Protein AF-A0A4R5A7E8-F1 (afdb_monomer)

Mean predicted aligned error: 19.59 Å

Solvent-accessible surface area (backbone atoms only — not comparable to full-atom values): 18987 Å² total; per-residue (Å²): 133,58,72,56,74,44,85,50,76,42,83,74,54,56,67,62,44,54,44,48,37,39,41,46,39,53,32,65,38,51,25,50,31,38,38,37,43,41,44,36,41,39,51,28,61,35,51,27,47,32,35,41,34,44,38,44,36,50,35,48,28,58,33,50,28,50,33,32,46,33,44,38,38,35,74,26,52,32,66,35,58,35,49,33,34,54,36,50,67,63,65,80,39,83,56,88,53,83,57,80,47,68,81,45,83,78,82,89,83,84,88,81,89,82,90,83,81,89,83,82,86,86,82,86,79,76,90,73,81,70,64,65,65,56,54,55,49,52,56,50,50,51,51,54,49,53,51,48,53,51,50,50,50,50,53,50,47,49,52,50,16,45,52,35,25,75,70,65,77,30,98,48,36,73,58,49,72,55,49,52,72,68,55,48,54,39,40,75,75,71,42,82,73,68,88,56,52,87,76,46,72,61,79,60,90,64,76,82,75,72,94,34,73,43,77,60,87,94,41,84,40,80,45,83,73,69,92,74,53,62,48,32,43,34,4,47,52,72,23,58,22,35,27,37,65,73,95,66,84,75,59,76,43,20,22,41,44,41,62,56,80,53,77,82,53,63,84,49,47,91,43,36,23,16,40,39,18,30,35,68,48,47,88,33,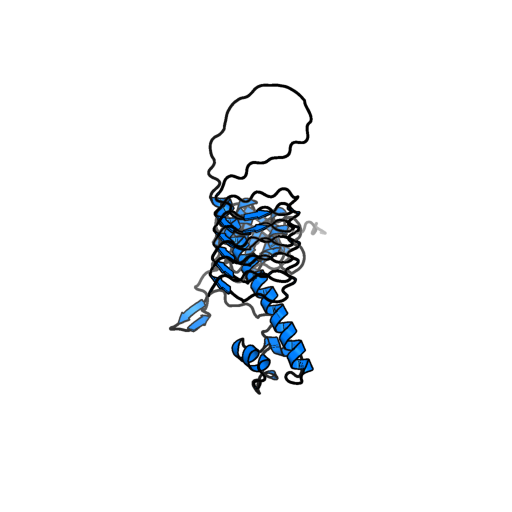70,64,30,46,52,28,33,76,70,62,23,9,17,29,24,20,27,56,58,41,72,78,74,50,51,70,65,43,42,31,38,29,33,5,67,80,23,47,75,45,77,50,80,78,74,78,73,90,78,78,78,82,81,128

Secondary structure (DSSP, 8-state):
-----EES--S---SEEES---EES--S---SEEES---EES-BS---SEEES---EES-BS---SEEES---BSS-BSS--SEEES---B-S--SS--S-B-S-------------------PPP----HHHHHHHHHHHHHHHHHHHHHHHHHHHHHHHHHHHHTTSSSSGGGGGGS-HHHHHHHHTTPPPPTTGGGSPPPPSPPPPPS-EEEETTEEEE-PPPSS---EEEE-SEEEEEEE-SSSPPPTT-EEEEEE--GGGGGGGGG-SEEEEEE--TTSHHHHHHHHTT--EEE--TTHHHHS-TT-EEEEETTTTEEEEPPPPP-TT-----

Foldseek 3Di:
DDEDEDEDEDADDELEEEEEYEYEEEYADDHLEYEYEYEYEEEYQDDHQYYEYEYEYEYEYAADHLYYEEEYEYAHAYAYDHQYYAYDYDYPHDYPDDHPDYPDDDDDDDDDDDDDDDDDDDDDDDDPPPPPVVVLVVVVVVVVVVVVVVVVVVVVLLVLLVVCCVVVLDVHSLLSQQDDPVQSVCVSVVHHHDPCSVVRDNQPVDDDDAQDWDDDDPDIDRDDDPPDQQKAQQAADKFKAFEDEDPDQDAFRHEYEEQDDDPVCLVNLLRYRAYEYLHDDSPDPSSVSSNVSRHQYMYNRHCSPVVRDGRFMWMRGNVVRDIGTDPDDPPPPPPDDD

Nearest PDB structures (foldseek):
  5fbt-assembly1_A  TM=7.565E-01  e=1.870E-06  Listeria monocytogenes serotype 4b str. F2365
  5fbu-assembly1_A  TM=7.579E-01  e=2.197E-06  Listeria monocytogenes serotype 4b str. F2365
  5hv2-assembly1_A  TM=5.503E-01  e=7.918E-07  Listeria monocytogenes
  5hv3-assembly1_A  TM=5.218E-01  e=6.096E-06  Listeria monocytogenes
  3t07-assembly1_C  TM=7.537E-01  e=2.351E-04  Staphylococcus aureus subsp. aureus MRSA252

Radius of gyration: 29.42 Å; Cα contacts (8 Å, |Δi|>4): 666; chains: 1; bounding box: 103×60×77 Å

Organism: NCBI:txid2530368

Structure (mmCIF, N/CA/C/O backbone):
data_AF-A0A4R5A7E8-F1
#
_entry.id   AF-A0A4R5A7E8-F1
#
loop_
_atom_site.group_PDB
_atom_site.id
_atom_site.type_symbol
_atom_site.label_atom_id
_atom_site.label_alt_id
_atom_site.label_comp_id
_atom_site.label_asym_id
_atom_site.label_entity_id
_atom_site.label_seq_id
_atom_site.pdbx_PDB_ins_code
_atom_site.Cartn_x
_atom_site.Cartn_y
_atom_site.Cartn_z
_atom_site.occupancy
_atom_site.B_iso_or_equiv
_atom_site.auth_seq_id
_atom_site.auth_comp_id
_atom_site.auth_asym_id
_atom_site.auth_atom_id
_atom_site.pdbx_PDB_model_num
ATOM 1 N N . THR A 1 1 ? 48.700 -0.135 -13.198 1.00 46.47 1 THR A N 1
ATOM 2 C CA . THR A 1 1 ? 49.233 -0.547 -11.884 1.00 46.47 1 THR A CA 1
ATOM 3 C C . THR A 1 1 ? 50.600 0.078 -11.720 1.00 46.47 1 THR A C 1
ATOM 5 O O . THR A 1 1 ? 51.548 -0.343 -12.364 1.00 46.47 1 THR A O 1
ATOM 8 N N . GLY A 1 2 ? 50.671 1.168 -10.963 1.00 47.16 2 GLY A N 1
ATOM 9 C CA . GLY A 1 2 ? 51.872 1.992 -10.807 1.00 47.16 2 GLY A CA 1
ATOM 10 C C . GLY A 1 2 ? 51.499 3.389 -10.294 1.00 47.16 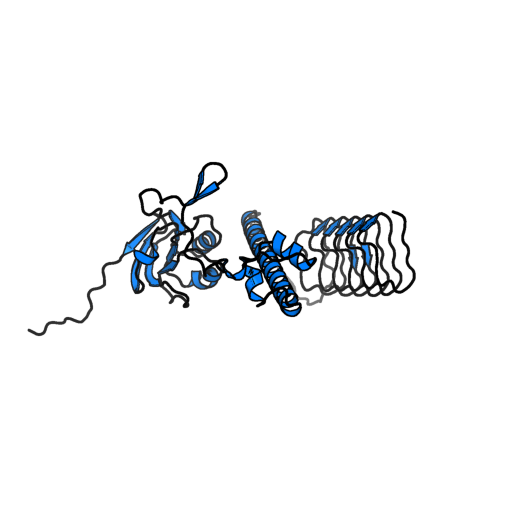2 GLY A C 1
ATOM 11 O O . GLY A 1 2 ? 50.351 3.794 -10.494 1.00 47.16 2 GLY A O 1
ATOM 12 N N . PRO A 1 3 ? 52.414 4.104 -9.613 1.00 47.62 3 PRO A N 1
ATOM 13 C CA . PRO A 1 3 ? 52.157 5.457 -9.125 1.00 47.62 3 PRO A CA 1
ATOM 14 C C . PRO A 1 3 ? 51.833 6.384 -10.303 1.00 47.62 3 PRO A C 1
ATOM 16 O O . PRO A 1 3 ? 52.566 6.409 -11.290 1.00 47.62 3 PRO A O 1
ATOM 19 N N . ALA A 1 4 ? 50.738 7.139 -10.200 1.00 56.25 4 ALA A N 1
ATOM 20 C CA . ALA A 1 4 ? 50.281 8.064 -11.238 1.00 56.25 4 ALA A CA 1
ATOM 21 C C . ALA A 1 4 ? 50.246 9.506 -10.697 1.00 56.25 4 ALA A C 1
ATOM 23 O O . ALA A 1 4 ? 49.163 10.034 -10.440 1.00 56.25 4 ALA A O 1
ATOM 24 N N . PRO A 1 5 ? 51.409 10.141 -10.454 1.00 56.16 5 PRO A N 1
ATOM 25 C CA . PRO A 1 5 ? 51.448 11.552 -10.097 1.00 56.16 5 PRO A CA 1
ATOM 26 C C . PRO A 1 5 ? 51.090 12.396 -11.325 1.00 56.16 5 PRO A C 1
ATOM 28 O O . PRO A 1 5 ? 51.690 12.233 -12.387 1.00 56.16 5 PRO A O 1
ATOM 31 N N . SER A 1 6 ? 50.134 13.314 -11.189 1.00 54.31 6 SER A N 1
ATOM 32 C CA . SER A 1 6 ? 49.820 14.282 -12.245 1.00 54.31 6 SER A CA 1
ATOM 33 C C . SER A 1 6 ? 50.006 15.711 -11.744 1.00 54.31 6 SER A C 1
ATOM 35 O O . SER A 1 6 ? 49.372 16.115 -10.767 1.00 54.31 6 SER A O 1
ATOM 37 N N . SER A 1 7 ? 50.834 16.485 -12.442 1.00 48.50 7 SER A N 1
ATOM 38 C CA . SER A 1 7 ? 50.973 17.929 -12.249 1.00 48.50 7 SER A CA 1
ATOM 39 C C . SER A 1 7 ? 50.259 18.666 -13.387 1.00 48.50 7 SER A C 1
ATOM 41 O O . SER A 1 7 ? 50.701 18.576 -14.532 1.00 48.50 7 SER A O 1
ATOM 43 N N . GLY A 1 8 ? 49.170 19.381 -13.087 1.00 52.12 8 GLY A N 1
ATOM 44 C CA . GLY A 1 8 ? 48.371 20.134 -14.069 1.00 52.12 8 GLY A CA 1
ATOM 45 C C . GLY A 1 8 ? 46.889 19.721 -14.125 1.00 52.12 8 GLY A C 1
ATOM 46 O O . GLY A 1 8 ? 46.494 18.770 -13.451 1.00 52.12 8 GLY A O 1
ATOM 47 N N . PRO A 1 9 ? 46.039 20.435 -14.892 1.00 52.81 9 PRO A N 1
ATOM 48 C CA . PRO A 1 9 ? 44.616 20.117 -15.006 1.00 52.81 9 PRO A CA 1
ATOM 49 C C . PRO A 1 9 ? 44.417 18.777 -15.729 1.00 52.81 9 PRO A C 1
ATOM 51 O O . PRO A 1 9 ? 44.747 18.640 -16.906 1.00 52.81 9 PRO A O 1
ATOM 54 N N . VAL A 1 10 ? 43.862 17.789 -15.023 1.00 53.06 10 VAL A N 1
ATOM 55 C CA . VAL A 1 10 ? 43.557 16.457 -15.568 1.00 53.06 10 VAL A CA 1
ATOM 56 C C . VAL A 1 10 ? 42.047 16.292 -15.690 1.00 53.06 10 VAL A C 1
ATOM 58 O O . VAL A 1 10 ? 41.313 16.401 -14.706 1.00 53.06 10 VAL A O 1
ATOM 61 N N . SER A 1 11 ? 41.578 16.026 -16.912 1.00 47.75 11 SER A N 1
ATOM 62 C CA . SER A 1 11 ? 40.149 15.864 -17.213 1.00 47.75 11 SER A CA 1
ATOM 63 C C . SER A 1 11 ? 39.640 14.429 -17.039 1.00 47.75 11 SER A C 1
ATOM 65 O O . SER A 1 11 ? 38.431 14.230 -16.984 1.00 47.75 11 SER A O 1
ATOM 67 N N . HIS A 1 12 ? 40.525 13.429 -16.970 1.00 49.81 12 HIS A N 1
ATOM 68 C CA . HIS A 1 12 ? 40.147 12.024 -16.802 1.00 49.81 12 HIS A CA 1
ATOM 69 C C . HIS A 1 12 ? 41.246 11.225 -16.085 1.00 49.81 12 HIS A C 1
ATOM 71 O O . HIS A 1 12 ? 42.376 11.133 -16.560 1.00 49.81 12 HIS A O 1
ATOM 77 N N . LEU A 1 13 ? 40.895 10.629 -14.945 1.00 52.62 13 LEU A N 1
ATOM 78 C CA . LEU A 1 13 ? 41.701 9.629 -14.240 1.00 52.62 13 LEU A CA 1
ATOM 79 C C . LEU A 1 13 ? 41.133 8.219 -14.503 1.00 52.62 13 LEU A C 1
ATOM 81 O O . LEU A 1 13 ? 39.971 8.090 -14.897 1.00 52.62 13 LEU A O 1
ATOM 85 N N . PRO A 1 14 ? 41.930 7.146 -14.333 1.00 55.72 14 PRO A N 1
ATOM 86 C CA . PRO A 1 14 ? 41.459 5.776 -14.541 1.00 55.72 14 PRO A CA 1
ATOM 87 C C . PRO A 1 14 ? 40.275 5.432 -13.624 1.00 55.72 14 PRO A C 1
ATOM 89 O O . PRO A 1 14 ? 40.162 5.950 -12.519 1.00 55.72 14 PRO A O 1
ATOM 92 N N . VAL A 1 15 ? 39.409 4.506 -14.051 1.00 56.97 15 VAL A N 1
ATOM 93 C CA . VAL A 1 15 ? 38.226 4.072 -13.273 1.00 56.97 15 VAL A CA 1
ATOM 94 C C . VAL A 1 15 ? 38.613 3.501 -11.899 1.00 56.97 15 VAL A C 1
ATOM 96 O O . VAL A 1 15 ? 3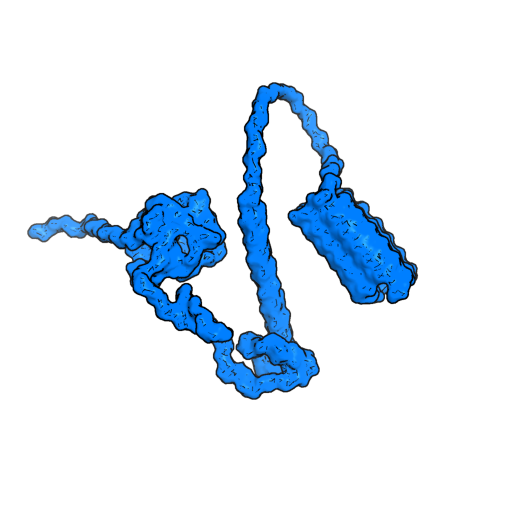7.884 3.690 -10.928 1.00 56.97 15 VAL A O 1
ATOM 99 N N . ALA A 1 16 ? 39.778 2.856 -11.798 1.00 58.03 16 ALA A N 1
ATOM 100 C CA . ALA A 1 16 ? 40.349 2.381 -10.543 1.00 58.03 16 ALA A CA 1
ATOM 101 C C . ALA A 1 16 ? 41.862 2.632 -10.503 1.00 58.03 16 ALA A C 1
ATOM 103 O O . ALA A 1 16 ? 42.556 2.430 -11.503 1.00 58.03 16 ALA A O 1
ATOM 104 N N . ALA A 1 17 ? 42.372 3.037 -9.339 1.00 62.84 17 ALA A N 1
ATOM 105 C CA . ALA A 1 17 ? 43.799 3.224 -9.096 1.00 62.84 17 ALA A CA 1
ATOM 106 C C . ALA A 1 17 ? 44.280 2.352 -7.926 1.00 62.84 17 ALA A C 1
ATOM 108 O O . ALA A 1 17 ? 43.663 2.318 -6.858 1.00 62.84 17 ALA A O 1
ATOM 109 N N . THR A 1 18 ? 45.398 1.657 -8.140 1.00 59.59 18 THR A N 1
ATOM 110 C CA . THR A 1 18 ? 46.101 0.844 -7.136 1.00 59.59 18 THR A CA 1
ATOM 111 C C . THR A 1 18 ? 47.504 1.426 -6.961 1.00 59.59 18 THR A C 1
ATOM 113 O O . THR A 1 18 ? 48.295 1.405 -7.910 1.00 59.59 18 THR A O 1
ATOM 116 N N . GLY A 1 19 ? 47.801 1.964 -5.776 1.00 58.44 19 GLY A N 1
ATOM 117 C CA . GLY A 1 19 ? 49.033 2.700 -5.464 1.00 58.44 19 GLY A CA 1
ATOM 118 C C . GLY A 1 19 ? 48.783 4.180 -5.120 1.00 58.44 19 GLY A C 1
ATOM 119 O O . GLY A 1 19 ? 47.650 4.650 -5.213 1.00 58.44 19 GLY A O 1
ATOM 120 N N . PRO A 1 20 ? 49.819 4.930 -4.695 1.00 56.34 20 PRO A N 1
ATOM 121 C CA . PRO A 1 20 ? 49.676 6.344 -4.357 1.00 56.34 20 PRO A CA 1
ATOM 122 C C . PRO A 1 20 ? 49.320 7.169 -5.601 1.00 56.34 20 PRO A C 1
ATOM 124 O O . PRO A 1 20 ? 49.979 7.060 -6.640 1.00 56.34 20 PRO A O 1
ATOM 127 N N . ALA A 1 21 ? 48.290 8.004 -5.483 1.00 61.12 21 ALA A N 1
ATOM 128 C CA . ALA A 1 21 ? 47.847 8.913 -6.536 1.00 61.12 21 ALA A CA 1
ATOM 129 C C . ALA A 1 21 ? 47.757 10.328 -5.963 1.00 61.12 21 ALA A C 1
ATOM 131 O O . ALA A 1 21 ? 46.995 10.571 -5.035 1.00 61.12 21 ALA A O 1
ATOM 132 N N . SER A 1 22 ? 48.545 11.261 -6.490 1.00 59.34 22 SER A N 1
ATOM 133 C CA . SER A 1 22 ? 48.540 12.656 -6.051 1.00 59.34 22 SER A CA 1
ATOM 134 C C . SER A 1 22 ? 48.215 13.579 -7.218 1.00 59.34 22 SER A C 1
ATOM 136 O O . SER A 1 22 ? 48.734 13.411 -8.324 1.00 59.34 22 SER A O 1
ATOM 138 N N . SER A 1 23 ? 47.359 14.566 -6.959 1.00 61.81 23 SER A N 1
ATOM 139 C CA . SER A 1 23 ? 47.040 15.628 -7.912 1.00 61.81 23 SER A CA 1
ATOM 140 C C . SER A 1 23 ? 47.379 16.989 -7.318 1.00 61.81 23 SER A C 1
ATOM 142 O O . SER A 1 23 ? 46.923 17.323 -6.221 1.00 61.81 23 SER A O 1
ATOM 144 N N . SER A 1 24 ? 48.156 17.779 -8.061 1.00 54.34 24 SER A N 1
ATOM 145 C CA . SER A 1 24 ? 48.382 19.198 -7.787 1.00 54.34 24 SER A CA 1
ATOM 146 C C . SER A 1 24 ? 47.705 20.047 -8.870 1.00 54.34 24 SER A C 1
ATOM 148 O O . SER A 1 24 ? 48.133 20.062 -10.026 1.00 54.34 24 SER A O 1
ATOM 150 N N . GLY A 1 25 ? 46.616 20.735 -8.504 1.00 55.34 25 GLY A N 1
ATOM 151 C CA . GLY A 1 25 ? 45.808 21.565 -9.410 1.00 55.34 25 GLY A CA 1
ATOM 152 C C . GLY A 1 25 ? 44.318 21.180 -9.459 1.00 55.34 25 GLY A C 1
ATOM 153 O O . GLY A 1 25 ? 43.909 20.217 -8.812 1.00 55.34 25 GLY A O 1
ATOM 154 N N . PRO A 1 26 ? 43.480 21.928 -10.206 1.00 55.44 26 PRO A N 1
ATOM 155 C CA . PRO A 1 26 ? 42.058 21.620 -10.354 1.00 55.44 26 PRO A CA 1
ATOM 156 C C . PRO A 1 26 ? 41.877 20.301 -11.119 1.00 55.44 26 PRO A C 1
ATOM 158 O O . PRO A 1 26 ? 42.071 20.240 -12.334 1.00 55.44 26 PRO A O 1
ATOM 161 N N . ALA A 1 27 ? 41.512 19.239 -10.404 1.00 57.12 27 ALA A N 1
ATOM 162 C CA . ALA A 1 27 ? 41.198 17.935 -10.980 1.00 57.12 27 ALA A CA 1
ATOM 163 C C . ALA A 1 27 ? 39.683 17.815 -11.138 1.00 57.12 27 ALA A C 1
ATOM 165 O O . ALA A 1 27 ? 38.960 17.938 -10.157 1.00 57.12 27 ALA A O 1
ATOM 166 N N . SER A 1 28 ? 39.181 17.584 -12.354 1.00 53.66 28 SER A N 1
ATOM 167 C CA . SER A 1 28 ? 37.731 17.529 -12.581 1.00 53.66 28 SER A CA 1
ATOM 168 C C . SER A 1 28 ? 37.101 16.242 -12.044 1.00 53.66 28 SER A C 1
ATOM 170 O O . SER A 1 28 ? 35.943 16.268 -11.639 1.00 53.66 28 SER A O 1
ATOM 172 N N . GLN A 1 29 ? 37.839 15.124 -12.037 1.00 56.25 29 GLN A N 1
ATOM 173 C CA . GLN A 1 29 ? 37.354 13.816 -11.582 1.00 56.25 29 GLN A CA 1
ATOM 174 C C . GLN A 1 29 ? 38.516 12.950 -11.070 1.00 56.25 29 GLN A C 1
ATOM 176 O O . GLN A 1 29 ? 39.428 12.639 -11.834 1.00 56.25 29 GLN A O 1
ATOM 181 N N . LEU A 1 30 ? 38.473 12.551 -9.792 1.00 60.81 30 LEU A N 1
ATOM 182 C CA . LEU A 1 30 ? 39.320 11.489 -9.230 1.00 60.81 30 LEU A CA 1
ATOM 183 C C . LEU A 1 30 ? 38.787 10.088 -9.620 1.00 60.81 30 LEU A C 1
ATOM 185 O O . LEU A 1 30 ? 37.623 9.976 -10.011 1.00 60.81 30 LEU A O 1
ATOM 189 N N . PRO A 1 31 ? 39.612 9.018 -9.556 1.00 60.06 31 PRO A N 1
ATOM 190 C CA . PRO A 1 31 ? 39.185 7.647 -9.862 1.00 60.06 31 PRO A CA 1
ATOM 191 C C . PRO A 1 31 ? 37.936 7.239 -9.071 1.00 60.06 31 PRO A C 1
ATOM 193 O O . PRO A 1 31 ? 37.748 7.667 -7.938 1.00 60.06 31 PRO A O 1
ATOM 196 N N . LEU A 1 32 ? 37.102 6.356 -9.628 1.00 60.25 32 LEU A N 1
ATOM 197 C CA . LEU A 1 32 ? 35.891 5.880 -8.945 1.00 60.25 32 LEU A CA 1
ATOM 198 C C . LEU A 1 32 ? 36.240 5.095 -7.664 1.00 60.25 32 LEU A C 1
ATOM 200 O O . LEU A 1 32 ? 35.537 5.199 -6.659 1.00 60.25 32 LEU A O 1
ATOM 204 N N . ALA A 1 33 ? 37.345 4.344 -7.697 1.00 60.38 33 ALA A N 1
ATOM 205 C CA . ALA A 1 33 ? 37.895 3.619 -6.556 1.00 60.38 33 ALA A CA 1
ATOM 206 C C . ALA A 1 33 ? 39.418 3.799 -6.456 1.00 60.38 33 ALA A C 1
ATOM 208 O O . ALA A 1 33 ? 40.136 3.652 -7.451 1.00 60.38 33 ALA A O 1
ATOM 209 N N . ALA A 1 34 ? 39.917 4.067 -5.250 1.00 64.81 34 ALA A N 1
ATOM 210 C CA . ALA A 1 34 ? 41.344 4.203 -4.978 1.00 64.81 34 ALA A CA 1
ATOM 211 C C . ALA A 1 34 ? 41.790 3.322 -3.805 1.00 64.81 34 ALA A C 1
ATOM 213 O O . ALA A 1 34 ? 41.157 3.284 -2.750 1.00 64.81 34 ALA A O 1
ATOM 214 N N . THR A 1 35 ? 42.916 2.634 -3.991 1.00 62.91 35 THR A N 1
ATOM 215 C CA . THR A 1 35 ? 43.599 1.840 -2.957 1.00 62.91 35 THR A CA 1
ATOM 216 C C . THR A 1 35 ? 45.020 2.375 -2.785 1.00 62.91 35 THR A C 1
ATOM 218 O O . THR A 1 35 ? 45.848 2.230 -3.685 1.00 62.91 35 THR A O 1
ATOM 221 N N . GLY A 1 36 ? 45.297 3.025 -1.650 1.00 61.59 36 GLY A N 1
ATOM 222 C CA . GLY A 1 36 ? 46.538 3.761 -1.376 1.00 61.59 36 GLY A CA 1
ATOM 223 C C . GLY A 1 36 ? 46.290 5.203 -0.910 1.00 61.59 36 GLY A C 1
ATOM 224 O O . GLY A 1 36 ? 45.150 5.629 -0.754 1.00 61.59 36 GLY A O 1
ATOM 225 N N . SER A 1 37 ? 47.362 5.962 -0.666 1.00 61.59 37 SER A N 1
ATOM 226 C CA . SER A 1 37 ? 47.266 7.371 -0.254 1.00 61.59 37 SER A CA 1
ATOM 227 C C . SER A 1 37 ? 46.870 8.267 -1.427 1.00 61.59 37 SER A C 1
ATOM 229 O O . SER A 1 37 ? 47.537 8.240 -2.466 1.00 61.59 37 SER A O 1
ATOM 231 N N . THR A 1 38 ? 45.841 9.099 -1.243 1.00 64.06 38 THR A N 1
ATOM 232 C CA . THR A 1 38 ? 45.348 10.012 -2.287 1.00 64.06 38 THR A CA 1
ATOM 233 C C . THR A 1 38 ? 45.287 11.477 -1.840 1.00 64.06 38 THR A C 1
ATOM 235 O O . THR A 1 38 ? 44.192 12.004 -1.627 1.00 64.06 38 THR A O 1
ATOM 238 N N . PRO A 1 39 ? 46.434 12.155 -1.639 1.00 63.47 39 PRO A N 1
ATOM 239 C CA . PRO A 1 39 ? 46.445 13.574 -1.300 1.00 63.47 39 PRO A CA 1
ATOM 240 C C . PRO A 1 39 ? 46.077 14.440 -2.514 1.00 63.47 39 PRO A C 1
ATOM 242 O O . PRO A 1 39 ? 46.614 14.253 -3.609 1.00 63.47 39 PRO A O 1
ATOM 245 N N . SER A 1 40 ? 45.205 15.426 -2.304 1.00 66.56 40 SER A N 1
ATOM 246 C CA . SER A 1 40 ? 44.836 16.417 -3.324 1.00 66.56 40 SER A CA 1
ATOM 247 C C . SER A 1 40 ? 45.074 17.837 -2.818 1.00 66.56 40 SER A C 1
ATOM 249 O O . SER A 1 40 ? 44.609 18.188 -1.731 1.00 66.56 40 SER A O 1
ATOM 251 N N . SER A 1 41 ? 45.746 18.662 -3.628 1.00 59.69 41 SER A N 1
ATOM 252 C CA . SER A 1 41 ? 45.912 20.099 -3.386 1.00 59.69 41 SER A CA 1
ATOM 253 C C . SER A 1 41 ? 45.216 20.927 -4.474 1.00 59.69 41 SER A C 1
ATOM 255 O O . SER A 1 41 ? 45.541 20.825 -5.659 1.00 59.69 41 SER A O 1
ATOM 257 N N . GLY A 1 42 ? 44.243 21.754 -4.071 1.00 58.59 42 GLY A N 1
ATOM 258 C CA . GLY A 1 42 ? 43.420 22.576 -4.969 1.00 58.59 42 GLY A CA 1
ATOM 259 C C . GLY A 1 42 ? 41.925 22.207 -4.967 1.00 58.59 42 GLY A C 1
ATOM 260 O O . GLY A 1 42 ? 41.526 21.245 -4.308 1.00 58.59 42 GLY A O 1
ATOM 261 N N . PRO A 1 43 ? 41.072 22.979 -5.671 1.00 57.81 43 PRO A N 1
ATOM 262 C CA . PRO A 1 43 ? 39.639 22.709 -5.755 1.00 57.81 43 PRO A CA 1
ATOM 263 C C . PRO A 1 43 ? 39.387 21.407 -6.523 1.00 57.81 43 PRO A C 1
ATOM 265 O O . PRO A 1 43 ? 39.661 21.314 -7.720 1.00 57.81 43 PRO A O 1
ATOM 268 N N . ALA A 1 44 ? 38.847 20.413 -5.821 1.00 61.78 44 ALA A N 1
ATOM 269 C CA . ALA A 1 44 ? 38.440 19.134 -6.384 1.00 61.78 44 ALA A CA 1
ATOM 270 C C . ALA A 1 44 ? 36.912 19.037 -6.269 1.00 61.78 44 ALA A C 1
ATOM 272 O O . ALA A 1 44 ? 36.392 18.941 -5.155 1.00 61.78 44 ALA A O 1
ATOM 273 N N . PRO A 1 45 ? 36.159 19.064 -7.383 1.00 57.62 45 PRO A N 1
ATOM 274 C CA . PRO A 1 45 ? 34.720 18.929 -7.317 1.00 57.62 45 PRO A CA 1
ATOM 275 C C . PRO A 1 45 ? 34.333 17.523 -6.853 1.00 57.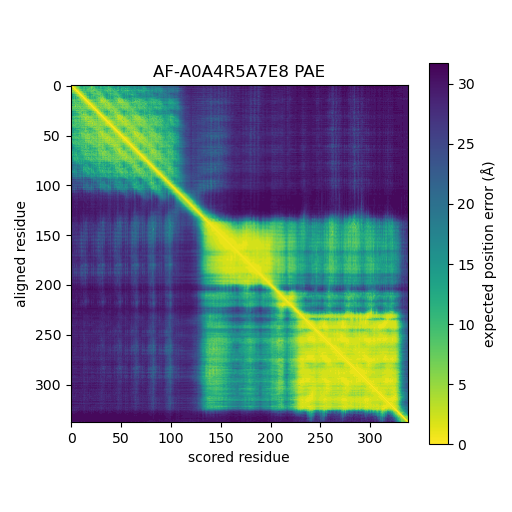62 45 PRO A C 1
ATOM 277 O O . PRO A 1 45 ? 33.322 17.414 -6.171 1.00 57.62 45 PRO A O 1
ATOM 280 N N . HIS A 1 46 ? 35.144 16.488 -7.143 1.00 60.19 46 HIS A N 1
ATOM 281 C CA . HIS A 1 46 ? 34.853 15.092 -6.806 1.00 60.19 46 HIS A CA 1
ATOM 282 C C . HIS A 1 46 ? 36.042 14.329 -6.187 1.00 60.19 46 HIS A C 1
ATOM 284 O O . HIS A 1 46 ? 37.094 14.217 -6.819 1.00 60.19 46 HIS A O 1
ATOM 290 N N . LEU A 1 47 ? 35.857 13.754 -4.987 1.00 63.81 47 LEU A N 1
ATOM 291 C CA . LEU A 1 47 ? 36.734 12.715 -4.420 1.00 63.81 47 LEU A CA 1
ATOM 292 C C . LEU A 1 47 ? 36.310 11.304 -4.890 1.00 63.81 47 LEU A C 1
ATOM 294 O O . LEU A 1 47 ? 35.176 11.144 -5.347 1.00 63.81 47 LEU A O 1
ATOM 298 N N . PRO A 1 48 ? 37.183 10.275 -4.808 1.00 62.53 48 PRO A N 1
ATOM 299 C CA . PRO A 1 48 ? 36.818 8.906 -5.174 1.00 62.53 48 PRO A CA 1
ATOM 300 C C . PRO A 1 48 ? 35.585 8.421 -4.407 1.00 62.53 48 PRO A C 1
ATOM 302 O O . PRO A 1 48 ? 35.432 8.704 -3.221 1.00 62.53 48 PRO A O 1
ATOM 305 N N . VAL A 1 49 ? 34.721 7.643 -5.065 1.00 64.06 49 VAL A N 1
ATOM 306 C CA . VAL A 1 49 ? 33.502 7.088 -4.447 1.00 64.06 49 VAL A CA 1
ATOM 307 C C . VAL A 1 49 ? 33.863 6.107 -3.326 1.00 64.06 49 VAL A C 1
ATOM 309 O O . VAL A 1 49 ? 33.200 6.091 -2.289 1.00 64.06 49 VAL A O 1
ATOM 312 N N . ALA A 1 50 ? 34.935 5.333 -3.510 1.00 61.31 50 ALA A N 1
ATOM 313 C CA . ALA A 1 50 ? 35.500 4.449 -2.497 1.00 61.31 50 ALA A CA 1
ATOM 314 C C . ALA A 1 50 ? 37.012 4.669 -2.355 1.00 61.31 50 ALA A C 1
ATOM 316 O O . ALA A 1 50 ? 37.748 4.610 -3.343 1.00 61.31 50 ALA A O 1
ATOM 317 N N . ALA A 1 51 ? 37.476 4.886 -1.125 1.00 65.94 51 ALA A N 1
ATOM 318 C CA . ALA A 1 51 ? 38.892 5.033 -0.807 1.00 65.94 51 ALA A CA 1
ATOM 319 C C . ALA A 1 51 ? 39.308 4.078 0.317 1.00 65.94 51 ALA A C 1
ATOM 321 O O . ALA A 1 51 ? 38.672 4.016 1.370 1.00 65.94 51 ALA A O 1
ATOM 322 N N . THR A 1 52 ? 40.415 3.372 0.111 1.00 64.75 52 THR A N 1
ATOM 323 C CA . THR A 1 52 ? 41.070 2.551 1.135 1.00 64.75 52 THR A CA 1
ATOM 324 C C . THR A 1 52 ? 42.492 3.080 1.322 1.00 64.75 52 THR A C 1
ATOM 326 O O . THR A 1 52 ? 43.360 2.838 0.482 1.00 64.75 52 THR A O 1
ATOM 329 N N . GLY A 1 53 ? 42.715 3.848 2.393 1.00 62.69 53 GLY A N 1
ATOM 330 C CA . GLY A 1 53 ? 43.940 4.613 2.659 1.00 62.69 53 GLY A CA 1
ATOM 331 C C . GLY A 1 53 ? 43.671 6.068 3.095 1.00 62.69 53 GLY A C 1
ATOM 332 O O . GLY A 1 53 ? 42.523 6.511 3.089 1.00 62.69 53 GLY A O 1
ATOM 333 N N . PRO A 1 54 ? 44.708 6.826 3.505 1.00 62.41 54 PRO A N 1
ATOM 334 C CA . PRO A 1 54 ? 44.565 8.229 3.890 1.00 62.41 54 PRO A CA 1
ATOM 335 C C . PRO A 1 54 ? 44.283 9.133 2.681 1.00 62.41 54 PRO A C 1
ATOM 337 O O . PRO A 1 54 ? 45.006 9.095 1.682 1.00 62.41 54 PRO A O 1
ATOM 340 N N . ALA A 1 55 ? 43.269 9.994 2.802 1.00 64.94 55 ALA A N 1
ATOM 341 C CA . ALA A 1 55 ? 42.820 10.893 1.733 1.00 64.94 55 ALA A CA 1
ATOM 342 C C . ALA A 1 55 ? 42.664 12.351 2.225 1.00 64.94 55 ALA A C 1
ATOM 344 O O . ALA A 1 55 ? 41.539 12.834 2.373 1.00 64.94 55 ALA A O 1
ATOM 345 N N . PRO A 1 56 ? 43.767 13.063 2.535 1.00 64.56 56 PRO A N 1
ATOM 346 C CA . PRO A 1 56 ? 43.707 14.465 2.938 1.00 64.56 56 PRO A CA 1
ATOM 347 C C . PRO A 1 56 ? 43.459 15.385 1.732 1.00 64.56 56 PRO A C 1
ATOM 349 O O . PRO A 1 56 ? 44.069 15.219 0.671 1.00 64.56 56 PRO A O 1
ATOM 352 N N . SER A 1 57 ? 42.604 16.393 1.909 1.00 64.19 57 SER A N 1
ATOM 353 C CA . SER A 1 57 ? 42.335 17.419 0.897 1.00 64.19 57 SER A CA 1
ATOM 354 C C . SER A 1 57 ? 42.544 18.831 1.448 1.00 64.19 57 SER A C 1
ATOM 356 O O . SER A 1 57 ? 42.011 19.185 2.503 1.00 64.19 57 SER A O 1
ATOM 358 N N . SER A 1 58 ? 43.306 19.648 0.711 1.00 58.66 58 SER A N 1
ATOM 359 C CA . SER A 1 58 ? 43.466 21.084 0.957 1.00 58.66 58 SER A CA 1
ATOM 360 C C . SER A 1 58 ? 42.749 21.900 -0.129 1.00 58.66 58 SER A C 1
ATOM 362 O O . SER A 1 58 ? 43.303 22.201 -1.187 1.00 58.66 58 SER A O 1
ATOM 364 N N . GLY A 1 59 ? 41.481 22.241 0.124 1.00 59.19 59 GLY A N 1
ATOM 365 C CA . GLY A 1 59 ? 40.631 23.020 -0.787 1.00 59.19 59 GLY A CA 1
ATOM 366 C C . GLY A 1 59 ? 39.128 22.798 -0.555 1.00 59.19 59 GLY A C 1
ATOM 367 O O . GLY A 1 59 ? 38.758 21.943 0.251 1.00 59.19 59 GLY A O 1
ATOM 368 N N . PRO A 1 60 ? 38.241 23.567 -1.218 1.00 58.19 60 PRO A N 1
ATOM 369 C CA . PRO A 1 60 ? 36.805 23.295 -1.211 1.00 58.19 60 PRO A CA 1
ATOM 370 C C . PRO A 1 60 ? 36.508 21.996 -1.976 1.00 58.19 60 PRO A C 1
ATOM 372 O O . PRO A 1 60 ? 37.012 21.802 -3.086 1.00 58.19 60 PRO A O 1
ATOM 375 N N . VAL A 1 61 ? 35.676 21.131 -1.389 1.00 59.22 61 VAL A N 1
ATOM 376 C CA . VAL A 1 61 ? 35.281 19.839 -1.974 1.00 59.22 61 VAL A CA 1
ATOM 377 C C . VAL A 1 61 ? 33.761 19.725 -1.948 1.00 59.22 61 VAL A C 1
ATOM 379 O O . VAL A 1 61 ? 33.139 19.892 -0.901 1.00 59.22 61 VAL A O 1
ATOM 382 N N . SER A 1 62 ? 33.132 19.421 -3.084 1.00 59.41 62 SER A N 1
ATOM 383 C CA . SER A 1 62 ? 31.667 19.312 -3.130 1.00 59.41 62 SER A CA 1
ATOM 384 C C . SER A 1 62 ? 31.142 18.023 -2.480 1.00 59.41 62 SER A C 1
ATOM 386 O O . SER A 1 62 ? 30.008 18.002 -2.014 1.00 59.41 62 SER A O 1
ATOM 388 N N . HIS A 1 63 ? 31.935 16.951 -2.421 1.00 58.62 63 HIS A N 1
ATOM 389 C CA . HIS A 1 63 ? 31.576 15.704 -1.729 1.00 58.62 63 HIS A CA 1
ATOM 390 C C . HIS A 1 63 ? 32.810 14.914 -1.294 1.00 58.62 63 HIS A C 1
ATOM 392 O O . HIS A 1 63 ? 33.768 14.748 -2.051 1.00 58.62 63 HIS A O 1
ATOM 398 N N . LEU A 1 64 ? 32.747 14.395 -0.068 1.00 60.53 64 LEU A N 1
ATOM 399 C CA . LEU A 1 64 ? 33.693 13.413 0.454 1.00 60.53 64 LEU A CA 1
ATOM 400 C C . LEU A 1 64 ? 33.376 11.997 -0.086 1.00 60.53 64 LEU A C 1
ATOM 402 O O . LEU A 1 64 ? 32.289 11.784 -0.631 1.00 60.53 64 LEU A O 1
ATOM 406 N N . PRO A 1 65 ? 34.305 11.024 0.032 1.00 59.66 65 PRO A N 1
ATOM 407 C CA . PRO A 1 65 ? 34.091 9.657 -0.439 1.00 59.66 65 PRO A CA 1
ATOM 408 C C . PRO A 1 65 ? 32.841 9.032 0.177 1.00 59.66 65 PRO A C 1
ATOM 410 O O . PRO A 1 65 ? 32.573 9.211 1.360 1.00 59.66 65 PRO A O 1
ATOM 413 N N . VAL A 1 66 ? 32.095 8.238 -0.588 1.00 60.06 66 VAL A N 1
ATOM 414 C CA . VAL A 1 66 ? 30.911 7.537 -0.059 1.00 60.06 66 VAL A CA 1
ATOM 415 C C . VAL A 1 66 ? 31.325 6.487 0.978 1.00 60.06 66 VAL A C 1
ATOM 417 O O . VAL A 1 66 ? 30.626 6.302 1.974 1.00 60.06 66 VAL A O 1
ATOM 420 N N . ALA A 1 67 ? 32.477 5.843 0.774 1.00 56.88 67 ALA A N 1
ATOM 421 C CA . ALA A 1 67 ? 33.083 4.916 1.721 1.00 56.88 67 ALA A CA 1
ATOM 422 C C . ALA A 1 67 ? 34.588 5.184 1.859 1.00 56.88 67 ALA A C 1
ATOM 424 O O . ALA A 1 67 ? 35.313 5.190 0.861 1.00 56.88 67 ALA A O 1
ATOM 425 N N . ALA A 1 68 ? 35.053 5.371 3.096 1.00 62.12 68 ALA A N 1
ATOM 426 C CA . ALA A 1 68 ? 36.465 5.562 3.409 1.00 62.12 68 ALA A CA 1
ATOM 427 C C . ALA A 1 68 ? 36.933 4.576 4.489 1.00 62.12 68 ALA A C 1
ATOM 429 O O . ALA A 1 68 ? 36.383 4.519 5.590 1.00 62.12 68 ALA A O 1
ATOM 430 N N . THR A 1 69 ? 37.982 3.81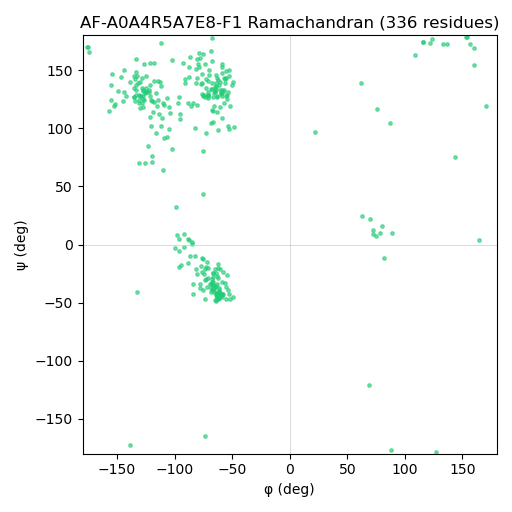6 4.181 1.00 58.78 69 THR A N 1
ATOM 431 C CA . THR A 1 69 ? 38.719 2.982 5.141 1.00 58.78 69 THR A CA 1
ATOM 432 C C . THR A 1 69 ? 40.068 3.654 5.423 1.00 58.78 69 THR A C 1
ATOM 434 O O . THR A 1 69 ? 41.016 3.472 4.661 1.00 58.78 69 THR A O 1
ATOM 437 N N . GLY A 1 70 ? 40.149 4.490 6.469 1.00 58.44 70 GLY A N 1
ATOM 438 C CA . GLY A 1 70 ? 41.328 5.311 6.805 1.00 58.44 70 GLY A CA 1
ATOM 439 C C . GLY A 1 70 ? 40.978 6.757 7.209 1.00 58.44 70 GLY A C 1
ATOM 440 O O . GLY A 1 70 ? 39.816 7.151 7.113 1.00 58.44 70 GLY A O 1
ATOM 441 N N . PRO A 1 71 ? 41.948 7.566 7.687 1.00 56.84 71 PRO A N 1
ATOM 442 C CA . PRO A 1 71 ? 41.699 8.958 8.059 1.00 56.84 71 PRO A CA 1
ATOM 443 C C . PRO A 1 71 ? 41.452 9.828 6.816 1.00 56.84 71 PRO A C 1
ATOM 445 O O . PRO A 1 71 ? 42.248 9.835 5.873 1.00 56.84 71 PRO A O 1
ATOM 448 N N . ALA A 1 72 ? 40.358 10.588 6.835 1.00 58.69 72 ALA A N 1
ATOM 449 C CA . ALA A 1 72 ? 39.989 11.537 5.787 1.00 58.69 72 ALA A CA 1
ATOM 450 C C . ALA A 1 72 ? 39.740 12.907 6.424 1.00 58.69 72 ALA A C 1
ATOM 452 O O . ALA A 1 72 ? 38.937 13.025 7.346 1.00 58.69 72 ALA A O 1
ATOM 453 N N . SER A 1 73 ? 40.437 13.939 5.955 1.00 59.59 73 SER A N 1
ATOM 454 C CA . SER A 1 73 ? 40.332 15.296 6.492 1.00 59.59 73 SER A CA 1
ATOM 455 C C . SER A 1 73 ? 40.212 16.318 5.368 1.00 59.59 73 SER A C 1
ATOM 457 O O . SER A 1 73 ? 40.843 16.189 4.315 1.00 59.59 73 SER A O 1
ATOM 459 N N . SER A 1 74 ? 39.396 17.343 5.601 1.00 59.28 74 SER A N 1
ATOM 460 C CA . SER A 1 74 ? 39.229 18.479 4.693 1.00 59.28 74 SER A CA 1
ATOM 461 C C . SER A 1 74 ? 39.353 19.787 5.465 1.00 59.28 74 SER A C 1
ATOM 463 O O . SER A 1 74 ? 38.664 19.978 6.467 1.00 59.28 74 SER A O 1
ATOM 465 N N . SER A 1 75 ? 40.202 20.699 4.987 1.00 55.06 75 SER A N 1
ATOM 466 C CA . SER A 1 75 ? 40.377 22.037 5.576 1.00 55.06 75 SER A CA 1
ATOM 467 C C . SER A 1 75 ? 39.478 23.124 4.959 1.00 55.06 75 SER A C 1
ATOM 469 O O . SER A 1 75 ? 39.506 24.266 5.412 1.00 55.06 75 SER A O 1
ATOM 471 N N . GLY A 1 76 ? 38.677 22.788 3.939 1.00 54.31 76 GLY A N 1
ATOM 472 C CA . GLY A 1 76 ? 37.707 23.678 3.281 1.00 54.31 76 GLY A CA 1
ATOM 473 C C . GLY A 1 76 ? 36.240 23.288 3.537 1.00 54.31 76 GLY A C 1
ATOM 474 O O . GLY A 1 76 ? 35.982 22.240 4.132 1.00 54.31 76 GLY A O 1
ATOM 475 N N . PRO A 1 77 ? 35.258 24.103 3.094 1.00 52.16 77 PRO A N 1
ATOM 476 C CA . PRO A 1 77 ? 33.840 23.763 3.210 1.00 52.16 77 PRO A CA 1
ATOM 477 C C . PRO A 1 77 ? 33.528 22.500 2.396 1.00 52.16 77 PRO A C 1
ATOM 479 O O . PRO A 1 77 ? 33.851 22.430 1.208 1.00 52.16 77 PRO A O 1
ATOM 482 N N . ALA A 1 78 ? 32.893 21.518 3.042 1.00 53.09 78 ALA A N 1
ATOM 483 C CA . ALA A 1 78 ? 32.441 20.277 2.423 1.00 53.09 78 ALA A CA 1
ATOM 484 C C . ALA A 1 78 ? 30.913 20.217 2.452 1.00 53.09 78 ALA A C 1
ATOM 486 O O . ALA A 1 78 ? 30.303 20.320 3.516 1.00 53.09 78 ALA A O 1
ATOM 487 N N . SER A 1 79 ? 30.277 20.042 1.291 1.00 51.00 79 SER A N 1
ATOM 488 C CA . SER A 1 79 ? 28.809 20.005 1.226 1.00 51.00 79 SER A CA 1
ATOM 489 C C . SER A 1 79 ? 28.222 18.700 1.778 1.00 51.00 79 SER A C 1
ATOM 491 O O . SER A 1 79 ? 27.050 18.684 2.148 1.00 51.00 79 SER A O 1
ATOM 493 N N . GLN A 1 80 ? 29.007 17.615 1.844 1.00 51.66 80 GLN A N 1
ATOM 494 C CA . GLN A 1 80 ? 28.570 16.295 2.321 1.00 51.66 80 GLN A CA 1
ATOM 495 C C . GLN A 1 80 ? 29.721 15.519 2.988 1.00 51.66 80 GLN A C 1
ATOM 497 O O . GLN A 1 80 ? 30.813 15.424 2.422 1.00 51.66 80 GLN A O 1
ATOM 502 N N . LEU A 1 81 ? 29.461 14.958 4.178 1.00 54.59 81 LEU A N 1
ATOM 503 C CA . LEU A 1 81 ? 30.356 14.044 4.905 1.00 54.59 81 LEU A CA 1
ATOM 504 C C . LEU A 1 81 ? 30.270 12.602 4.353 1.00 54.59 81 LEU A C 1
ATOM 506 O O . LEU A 1 81 ? 29.247 12.248 3.760 1.00 54.59 81 LEU A O 1
ATOM 510 N N . PRO A 1 82 ? 31.319 11.767 4.517 1.00 52.09 82 PRO A N 1
ATOM 511 C CA . PRO A 1 82 ? 31.329 10.389 4.027 1.00 52.09 82 PRO A CA 1
ATOM 512 C C . PRO A 1 82 ? 30.230 9.551 4.688 1.00 52.09 82 PRO A C 1
ATOM 514 O O . PRO A 1 82 ? 29.958 9.687 5.879 1.00 52.09 82 PRO A O 1
ATOM 517 N N . LEU A 1 83 ? 29.600 8.658 3.921 1.00 51.22 83 LEU A N 1
ATOM 518 C CA . LEU A 1 83 ? 28.447 7.882 4.391 1.00 51.22 83 LEU A CA 1
ATOM 519 C C . LEU A 1 83 ? 28.851 6.786 5.395 1.00 51.22 83 LEU A C 1
ATOM 521 O O . LEU A 1 83 ? 28.069 6.445 6.281 1.00 51.22 83 LEU A O 1
ATOM 525 N N . ALA A 1 84 ? 30.071 6.259 5.261 1.00 48.75 84 ALA A N 1
ATOM 526 C CA . ALA A 1 84 ? 30.695 5.321 6.187 1.00 48.75 84 ALA A CA 1
ATOM 527 C C . ALA A 1 84 ? 32.204 5.593 6.268 1.00 48.75 84 ALA A C 1
ATOM 529 O O . ALA A 1 84 ? 32.901 5.571 5.247 1.00 48.75 84 ALA A O 1
ATOM 530 N N . ALA A 1 85 ? 32.702 5.835 7.481 1.00 54.62 85 ALA A N 1
ATOM 531 C CA . ALA A 1 85 ? 34.120 6.050 7.742 1.00 54.62 85 ALA A CA 1
ATOM 532 C C . ALA A 1 85 ? 34.590 5.177 8.910 1.00 54.62 85 ALA A C 1
ATOM 534 O O . ALA A 1 85 ? 34.068 5.261 10.022 1.00 54.62 85 ALA A O 1
ATOM 535 N N . THR A 1 86 ? 35.621 4.371 8.671 1.00 48.09 86 THR A N 1
ATOM 536 C CA . THR A 1 86 ? 36.380 3.699 9.733 1.00 48.09 86 THR A CA 1
ATOM 537 C C . THR A 1 86 ? 37.692 4.466 9.929 1.00 48.09 86 THR A C 1
ATOM 539 O O . THR A 1 86 ? 38.708 4.139 9.312 1.00 48.09 86 THR A O 1
ATOM 542 N N . GLY A 1 87 ? 37.653 5.556 10.704 1.00 50.34 87 GLY A N 1
ATOM 543 C CA . GLY A 1 87 ? 38.794 6.451 10.953 1.00 50.34 87 GLY A CA 1
ATOM 544 C C . GLY A 1 87 ? 38.370 7.837 11.459 1.00 50.34 87 GLY A C 1
ATOM 545 O O . GLY A 1 87 ? 37.188 8.168 11.447 1.00 50.34 87 GLY A O 1
ATOM 546 N N . SER A 1 88 ? 39.320 8.656 11.920 1.00 53.28 88 SER A N 1
ATOM 547 C CA . SER A 1 88 ? 39.049 10.037 12.350 1.00 53.28 88 SER A CA 1
ATOM 548 C C . SER A 1 88 ? 38.736 10.937 11.150 1.00 53.28 88 SER A C 1
ATOM 550 O O . SER A 1 88 ? 39.532 11.004 10.211 1.00 53.28 88 SER A O 1
ATOM 552 N N . THR A 1 89 ? 37.614 11.663 11.205 1.00 53.34 89 THR A N 1
ATOM 553 C CA . THR A 1 89 ? 37.192 12.613 10.160 1.00 53.34 89 THR A CA 1
ATOM 554 C C . THR A 1 89 ? 37.055 14.044 10.699 1.00 53.34 89 THR A C 1
ATOM 556 O O . THR A 1 89 ? 35.938 14.502 10.948 1.00 53.34 89 THR A O 1
ATOM 559 N N . PRO A 1 90 ? 38.162 14.771 10.936 1.00 53.81 90 PRO A N 1
ATOM 560 C CA . PRO A 1 90 ? 38.089 16.178 11.309 1.00 53.81 90 PRO A CA 1
ATOM 561 C C . PRO A 1 90 ? 37.709 17.038 10.089 1.00 53.81 90 PRO A C 1
ATOM 563 O O . PRO A 1 90 ? 38.356 16.967 9.042 1.00 53.81 90 PRO A O 1
ATOM 566 N N . SER A 1 91 ? 36.670 17.864 10.237 1.00 51.62 91 SER A N 1
ATOM 567 C CA . SER A 1 91 ? 36.268 18.896 9.271 1.00 51.62 91 SER A CA 1
ATOM 568 C C . SER A 1 91 ? 36.145 20.238 9.992 1.00 51.62 91 SER A C 1
ATOM 570 O O . SER A 1 91 ? 35.548 20.305 11.064 1.00 51.62 91 SER A O 1
ATOM 572 N N . SER A 1 92 ? 36.720 21.299 9.420 1.00 47.81 92 SER A N 1
ATOM 573 C CA . SER A 1 92 ? 36.695 22.663 9.973 1.00 47.81 92 SER A CA 1
ATOM 574 C C . SER A 1 92 ? 35.606 23.561 9.361 1.00 47.81 92 SER A C 1
ATOM 576 O O . SER A 1 92 ? 35.599 24.763 9.615 1.00 47.81 92 SER A O 1
ATOM 578 N N . GLY A 1 93 ? 34.704 23.009 8.535 1.00 44.53 93 GLY A N 1
ATOM 579 C CA . GLY A 1 93 ? 33.639 23.749 7.842 1.00 44.53 93 GLY A CA 1
ATOM 580 C C . GLY A 1 93 ? 32.222 23.305 8.231 1.00 44.53 93 GLY A C 1
ATOM 581 O O . GLY A 1 93 ? 32.014 22.174 8.663 1.00 44.53 93 GLY A O 1
ATOM 582 N N . ALA A 1 94 ? 31.233 24.189 8.051 1.00 41.72 94 ALA A N 1
ATOM 583 C CA . ALA A 1 94 ? 29.818 23.891 8.293 1.00 41.72 94 ALA A CA 1
ATOM 584 C C . ALA A 1 94 ? 29.316 22.777 7.350 1.00 41.72 94 ALA A C 1
ATOM 586 O O . ALA A 1 94 ? 29.251 22.976 6.137 1.00 41.72 94 ALA A O 1
ATOM 587 N N . ALA A 1 95 ? 28.961 21.616 7.907 1.00 43.31 95 ALA A N 1
ATOM 588 C CA . ALA A 1 95 ? 28.404 20.481 7.171 1.00 43.31 95 ALA A CA 1
ATOM 589 C C . ALA A 1 95 ? 26.894 20.346 7.468 1.00 43.31 95 ALA A C 1
ATOM 591 O O . ALA A 1 95 ? 26.523 20.259 8.638 1.00 43.31 95 ALA A O 1
ATOM 592 N N . PRO A 1 96 ? 26.007 20.302 6.454 1.00 39.97 96 PRO A N 1
ATOM 593 C CA . PRO A 1 96 ? 24.557 20.234 6.672 1.00 39.97 96 PRO A CA 1
ATOM 594 C C . PRO A 1 96 ? 24.043 18.847 7.107 1.00 39.97 96 PRO A C 1
ATOM 596 O O . PRO A 1 96 ? 22.895 18.740 7.532 1.00 39.97 96 PRO A O 1
ATOM 599 N N . HIS A 1 97 ? 24.863 17.788 7.029 1.00 42.09 97 HIS A N 1
ATOM 600 C CA . HIS A 1 97 ? 24.475 16.419 7.396 1.00 42.09 97 HIS A CA 1
ATOM 601 C C . HIS A 1 97 ? 25.636 15.652 8.054 1.00 42.09 97 HIS A C 1
ATOM 603 O O . HIS A 1 97 ? 26.749 15.644 7.527 1.00 42.09 97 HIS A O 1
ATOM 609 N N . LEU A 1 98 ? 25.366 15.002 9.194 1.00 43.19 98 LEU A N 1
ATOM 610 C CA . LEU A 1 98 ? 26.306 14.135 9.922 1.00 43.19 98 LEU A CA 1
ATOM 611 C C . LEU A 1 98 ? 26.370 12.719 9.301 1.00 43.19 98 LEU A C 1
ATOM 613 O O . LEU A 1 98 ? 25.379 12.273 8.717 1.00 43.19 98 LEU A O 1
ATOM 617 N N . PRO A 1 99 ? 27.509 12.005 9.408 1.00 42.06 99 PRO A N 1
ATOM 618 C CA . PRO A 1 99 ? 27.698 10.678 8.818 1.00 42.06 99 PRO A CA 1
ATOM 619 C C . PRO A 1 99 ? 26.866 9.593 9.526 1.00 42.06 99 PRO A C 1
ATOM 621 O O . PRO A 1 99 ? 26.610 9.671 10.725 1.00 42.06 99 PRO A O 1
ATOM 624 N N . LEU A 1 100 ? 26.470 8.560 8.771 1.00 44.03 100 LEU A N 1
ATOM 625 C CA . LEU A 1 100 ? 25.524 7.512 9.190 1.00 44.03 100 LEU A CA 1
ATOM 626 C C . LEU A 1 100 ? 26.138 6.463 10.142 1.00 44.03 100 LEU A C 1
ATOM 628 O O . LEU A 1 100 ? 25.411 5.819 10.891 1.00 44.03 100 LEU A O 1
ATOM 632 N N . ALA A 1 101 ? 27.462 6.282 10.121 1.00 42.06 101 ALA A N 1
ATOM 633 C CA . ALA A 1 101 ? 28.199 5.441 11.064 1.00 42.06 101 ALA A CA 1
ATOM 634 C C . ALA A 1 101 ? 29.668 5.887 11.130 1.00 42.06 101 ALA A C 1
ATOM 636 O O . ALA A 1 101 ? 30.402 5.778 10.143 1.00 42.06 101 ALA A O 1
ATOM 637 N N . ALA A 1 102 ? 30.093 6.379 12.293 1.00 42.00 102 ALA A N 1
ATOM 638 C CA . ALA A 1 102 ? 31.488 6.666 12.606 1.00 42.00 102 ALA A CA 1
ATOM 639 C C . ALA A 1 102 ? 31.913 5.789 13.788 1.00 42.00 102 ALA A C 1
ATOM 641 O O . ALA A 1 102 ? 31.309 5.848 14.854 1.00 42.00 102 ALA A O 1
ATOM 642 N N . THR A 1 103 ? 32.957 4.978 13.619 1.00 41.88 103 THR A N 1
ATOM 643 C CA . THR A 1 103 ? 33.540 4.166 14.706 1.00 41.88 103 THR A CA 1
ATOM 644 C C . THR A 1 103 ? 34.785 4.827 15.308 1.00 41.88 103 THR A C 1
ATOM 646 O O . THR A 1 103 ? 35.721 4.145 15.715 1.00 41.88 103 THR A O 1
ATOM 649 N N . GLY A 1 104 ? 34.837 6.162 15.337 1.00 39.75 104 GLY A N 1
ATOM 650 C CA . GLY A 1 104 ? 35.981 6.931 15.826 1.00 39.75 104 GLY A CA 1
ATOM 651 C C . GLY A 1 104 ? 35.550 8.204 16.547 1.00 39.75 104 GLY A C 1
ATOM 652 O O . GLY A 1 104 ? 34.506 8.776 16.247 1.00 39.75 104 GLY A O 1
ATOM 653 N N . SER A 1 105 ? 36.355 8.640 17.514 1.00 36.47 105 SER A N 1
ATOM 654 C CA . SER A 1 105 ? 36.094 9.826 18.326 1.00 36.47 105 SER A CA 1
ATOM 655 C C . SER A 1 105 ? 36.136 11.109 17.487 1.00 36.47 105 SER A C 1
ATOM 657 O O . SER A 1 105 ? 37.159 11.472 16.907 1.00 36.47 105 SER A O 1
ATOM 659 N N . THR A 1 106 ? 35.014 11.825 17.447 1.00 34.25 106 THR A N 1
ATOM 660 C CA . THR A 1 106 ? 34.919 13.211 16.972 1.00 34.25 106 THR A CA 1
ATOM 661 C C . THR A 1 106 ? 35.001 14.156 18.173 1.00 34.25 106 THR A C 1
ATOM 663 O O . THR A 1 106 ? 34.039 14.211 18.941 1.00 34.25 106 THR A O 1
ATOM 666 N N . PRO A 1 107 ? 36.097 14.907 18.387 1.00 30.86 107 PRO A N 1
ATOM 667 C CA . PRO A 1 107 ? 36.078 15.986 19.365 1.00 30.86 107 PRO A CA 1
ATOM 668 C C . PRO A 1 107 ? 35.323 17.195 18.779 1.00 30.86 107 PRO A C 1
ATOM 670 O O . PRO A 1 107 ? 35.645 17.622 17.667 1.00 30.86 107 PRO A O 1
ATOM 673 N N . PRO A 1 108 ? 34.339 17.780 19.486 1.00 29.28 108 PRO A N 1
ATOM 674 C CA . PRO A 1 108 ? 33.772 19.063 19.095 1.00 29.28 108 PRO A CA 1
ATOM 675 C C . PRO A 1 108 ? 34.759 20.182 19.460 1.00 29.28 108 PRO A C 1
ATOM 677 O O . PRO A 1 108 ? 35.217 20.282 20.596 1.00 29.28 108 PRO A O 1
ATOM 680 N N . SER A 1 109 ? 35.090 21.040 18.498 1.00 30.14 109 SER A N 1
ATOM 681 C CA . SER A 1 109 ? 35.859 22.267 18.718 1.00 30.14 109 SER A CA 1
ATOM 682 C C . SER A 1 109 ? 35.102 23.433 18.089 1.00 30.14 109 SER A C 1
ATOM 684 O O . SER A 1 109 ? 34.815 23.398 16.895 1.00 30.14 109 SER A O 1
ATOM 686 N N . GLY A 1 110 ? 34.765 24.443 18.898 1.00 28.33 110 GLY A N 1
ATOM 687 C CA . GLY A 1 110 ? 34.188 25.706 18.428 1.00 28.33 110 GLY A CA 1
ATOM 688 C C . GLY A 1 110 ? 33.138 26.296 19.367 1.00 28.33 110 GLY A C 1
ATOM 689 O O . GLY A 1 110 ? 31.947 26.216 19.094 1.00 28.33 110 GLY A O 1
ATOM 690 N N . ALA A 1 111 ? 33.589 26.881 20.477 1.00 26.22 111 ALA A N 1
ATOM 691 C CA . ALA A 1 111 ? 32.770 27.629 21.424 1.00 26.22 111 ALA A CA 1
ATOM 692 C C . ALA A 1 111 ? 32.294 28.980 20.851 1.00 26.22 111 ALA A C 1
ATOM 694 O O . ALA A 1 111 ? 33.080 29.711 20.249 1.00 26.22 111 ALA A O 1
ATOM 695 N N . ALA A 1 112 ? 31.044 29.346 21.142 1.00 25.70 112 ALA A N 1
ATOM 696 C CA . ALA A 1 112 ? 30.611 30.734 21.275 1.00 25.70 112 ALA A CA 1
ATOM 697 C C . ALA A 1 112 ? 30.077 30.920 22.704 1.00 25.70 112 ALA A C 1
ATOM 699 O O . ALA A 1 112 ? 29.236 30.159 23.177 1.00 25.70 112 ALA A O 1
ATOM 700 N N . SER A 1 113 ? 30.661 31.886 23.402 1.00 26.50 113 SER A N 1
ATOM 701 C CA . SER A 1 113 ? 30.544 32.141 24.835 1.00 26.50 113 SER A CA 1
ATOM 702 C C . SER A 1 113 ? 29.224 32.813 25.227 1.00 26.50 113 SER A C 1
ATOM 704 O O . SER A 1 113 ? 28.855 33.821 24.633 1.00 26.50 113 SER A O 1
ATOM 706 N N . SER A 1 114 ? 28.609 32.371 26.327 1.00 26.52 114 SER A N 1
ATOM 707 C CA . SER A 1 114 ? 27.852 33.250 27.234 1.00 26.52 114 SER A CA 1
ATOM 708 C C . SER A 1 114 ? 27.800 32.643 28.637 1.00 26.52 114 SER A C 1
ATOM 710 O O . SER A 1 114 ? 27.392 31.496 28.809 1.00 26.52 114 SER A O 1
ATOM 712 N N . SER A 1 115 ? 28.261 33.412 29.622 1.00 25.39 115 SER A N 1
ATOM 713 C CA . SER A 1 115 ? 28.362 33.057 31.037 1.00 25.39 115 SER A CA 1
ATOM 714 C C . SER A 1 115 ? 27.020 33.151 31.776 1.00 25.39 115 SER A C 1
ATOM 716 O O . SER A 1 115 ? 26.165 33.966 31.441 1.00 25.39 115 SER A O 1
ATOM 718 N N . GLY A 1 116 ? 26.875 32.348 32.833 1.00 23.47 116 GLY A N 1
ATOM 719 C CA . GLY A 1 116 ? 25.783 32.409 33.811 1.00 23.47 116 GLY A CA 1
ATOM 720 C C . GLY A 1 116 ? 25.832 31.194 34.740 1.00 23.47 116 GLY A C 1
ATOM 721 O O . GLY A 1 116 ? 25.813 30.066 34.269 1.00 23.47 116 GLY A O 1
ATOM 722 N N . ALA A 1 117 ? 25.999 31.419 36.039 1.00 24.14 117 ALA A N 1
ATOM 723 C CA . ALA A 1 117 ? 26.518 30.467 37.020 1.00 24.14 117 ALA A CA 1
ATOM 724 C C . ALA A 1 117 ? 25.455 29.619 37.756 1.00 24.14 117 ALA A C 1
ATOM 726 O O . ALA A 1 117 ? 24.350 30.104 37.960 1.00 24.14 117 ALA A O 1
ATOM 727 N N . ALA A 1 118 ? 25.903 28.447 38.260 1.00 24.94 118 ALA A N 1
ATOM 728 C CA . ALA A 1 118 ? 25.483 27.714 39.482 1.00 24.94 118 ALA A CA 1
ATOM 729 C C . ALA A 1 118 ? 24.006 27.225 39.565 1.00 24.94 118 ALA A C 1
ATOM 731 O O . ALA A 1 118 ? 23.087 27.954 39.245 1.00 24.94 118 ALA A O 1
ATOM 732 N N . SER A 1 119 ? 23.622 26.033 40.043 1.00 24.41 119 SER A N 1
ATOM 733 C CA . SER A 1 119 ? 24.202 25.054 40.974 1.00 24.41 119 SER A CA 1
ATOM 734 C C . SER A 1 119 ? 23.314 23.786 41.035 1.00 24.41 119 SER A C 1
ATOM 736 O O . SER A 1 119 ? 22.166 23.813 40.601 1.00 24.41 119 SER A O 1
ATOM 738 N N . SER A 1 120 ? 23.846 22.735 41.679 1.00 24.12 120 SER A N 1
ATOM 739 C CA . SER A 1 120 ? 23.188 21.551 42.288 1.00 24.12 120 SER A CA 1
ATOM 740 C C . SER A 1 120 ? 22.654 20.415 41.389 1.00 24.12 120 SER A C 1
ATOM 742 O O . SER A 1 120 ? 21.717 20.591 40.624 1.00 24.12 120 SER A O 1
ATOM 744 N N . GLY A 1 121 ? 23.245 19.215 41.547 1.00 23.16 121 GLY A N 1
ATOM 745 C CA . GLY A 1 121 ? 22.692 17.921 41.092 1.00 23.16 121 GLY A CA 1
ATOM 746 C C . GLY A 1 121 ? 21.517 17.435 41.970 1.00 23.16 121 GLY A C 1
ATOM 747 O O . GLY A 1 121 ? 21.039 18.241 42.769 1.00 23.16 121 GLY A O 1
ATOM 748 N N . PRO A 1 122 ? 21.068 16.153 41.925 1.00 33.28 122 PRO A N 1
ATOM 749 C CA . PRO A 1 122 ? 21.808 14.950 41.511 1.00 33.28 122 PRO A CA 1
ATOM 750 C C . PRO A 1 122 ? 21.014 13.931 40.639 1.00 33.28 122 PRO A C 1
ATOM 752 O O . PRO A 1 122 ? 19.865 14.150 40.276 1.00 33.28 122 PRO A O 1
ATOM 755 N N . ALA A 1 123 ? 21.660 12.776 40.418 1.00 23.61 123 ALA A N 1
ATOM 756 C CA . ALA A 1 123 ? 21.123 11.447 40.082 1.00 23.61 123 ALA A CA 1
ATOM 757 C C . ALA A 1 123 ? 20.865 11.101 38.601 1.00 23.61 123 ALA A C 1
ATOM 759 O O . ALA A 1 123 ? 19.860 11.464 37.998 1.00 23.61 123 ALA A O 1
ATOM 760 N N . SER A 1 124 ? 21.769 10.276 38.065 1.00 31.36 124 SER A N 1
ATOM 761 C CA . SER A 1 124 ? 21.569 9.456 36.870 1.00 31.36 124 SER A CA 1
ATOM 762 C C . SER A 1 124 ? 20.369 8.508 37.030 1.00 31.36 124 SER A C 1
ATOM 764 O O . SER A 1 124 ? 20.339 7.749 38.003 1.00 31.36 124 SER A O 1
ATOM 766 N N . PRO A 1 125 ? 19.441 8.443 36.062 1.00 29.14 125 PRO A N 1
ATOM 767 C CA . PRO A 1 125 ? 18.708 7.230 35.749 1.00 29.14 125 PRO A CA 1
ATOM 768 C C . PRO A 1 125 ? 19.472 6.451 34.671 1.00 29.14 125 PRO A C 1
ATOM 770 O O . PRO A 1 125 ? 20.068 7.032 33.765 1.00 29.14 125 PRO A O 1
ATOM 773 N N . GLY A 1 126 ? 19.506 5.133 34.842 1.00 25.67 126 GLY A N 1
ATOM 774 C CA . GLY A 1 126 ? 20.390 4.232 34.123 1.00 25.67 126 GLY A CA 1
ATOM 775 C C . GLY A 1 126 ? 20.088 4.090 32.638 1.00 25.67 126 GLY A C 1
ATOM 776 O O . GLY A 1 126 ? 19.037 4.486 32.133 1.00 25.67 126 GLY A O 1
ATOM 777 N N . ASP A 1 127 ? 21.069 3.491 31.979 1.00 28.38 127 ASP A N 1
ATOM 778 C CA . ASP A 1 127 ? 21.082 3.105 30.581 1.00 28.38 127 ASP A CA 1
ATOM 779 C C . ASP A 1 127 ? 19.798 2.355 30.199 1.00 28.38 127 ASP A C 1
ATOM 781 O O . ASP A 1 127 ? 19.631 1.166 30.471 1.00 28.38 127 ASP A O 1
ATOM 785 N N . VAL A 1 128 ? 18.871 3.055 29.544 1.00 31.00 128 VAL A N 1
ATOM 786 C CA . VAL A 1 128 ? 17.868 2.400 28.708 1.00 31.00 128 VAL A CA 1
ATOM 787 C C . VAL A 1 128 ? 18.558 2.155 27.376 1.00 31.00 128 VAL A C 1
ATOM 789 O O . VAL A 1 128 ? 18.726 3.070 26.570 1.00 31.00 128 VAL A O 1
ATOM 792 N N . GLU A 1 129 ? 19.007 0.919 27.174 1.00 33.56 129 GLU A N 1
ATOM 793 C CA . GLU A 1 129 ? 19.531 0.424 25.905 1.00 33.56 129 GLU A CA 1
ATOM 794 C C . GLU A 1 129 ? 18.524 0.703 24.772 1.00 33.56 129 GLU A C 1
ATOM 796 O O . GLU A 1 129 ? 17.547 -0.015 24.561 1.00 33.56 129 GLU A O 1
ATOM 801 N N . GLY A 1 130 ? 18.766 1.777 24.016 1.00 32.47 130 GLY A N 1
ATOM 802 C CA . GLY A 1 130 ? 17.987 2.210 22.854 1.00 32.47 130 GLY A CA 1
ATOM 803 C C . GLY A 1 130 ? 18.227 1.366 21.597 1.00 32.47 130 GLY A C 1
ATOM 804 O O . GLY A 1 130 ? 18.390 1.917 20.510 1.00 32.47 130 GLY A O 1
ATOM 805 N N . GLY A 1 131 ? 18.272 0.037 21.725 1.00 33.03 131 GLY A N 1
ATOM 806 C CA . GLY A 1 131 ? 18.579 -0.882 20.619 1.00 33.03 131 GLY A CA 1
ATOM 807 C C . GLY A 1 131 ? 17.471 -1.009 19.562 1.00 33.03 131 GLY A C 1
ATOM 808 O O . GLY A 1 131 ? 17.760 -1.222 18.388 1.00 33.03 131 GLY A O 1
ATOM 809 N N . GLY A 1 132 ? 16.199 -0.826 19.938 1.00 33.09 132 GLY A N 1
ATOM 810 C CA . GLY A 1 132 ? 15.060 -1.086 19.042 1.00 33.09 132 GLY A CA 1
ATOM 811 C C . GLY A 1 132 ? 14.790 0.003 17.995 1.00 33.09 132 GLY A C 1
ATOM 812 O O . GLY A 1 132 ? 14.454 -0.299 16.849 1.00 33.09 132 GLY A O 1
ATOM 813 N N . ALA A 1 133 ? 14.970 1.278 18.353 1.00 38.97 133 ALA A N 1
ATOM 814 C CA . ALA A 1 133 ? 14.666 2.399 17.460 1.00 38.97 133 ALA A CA 1
ATOM 815 C C . ALA A 1 133 ? 15.645 2.487 16.273 1.00 38.97 133 ALA A C 1
ATOM 817 O O . ALA A 1 133 ? 15.245 2.827 15.159 1.00 38.97 133 ALA A O 1
ATOM 818 N N . GLY A 1 134 ? 16.916 2.126 16.491 1.00 45.38 134 GLY A N 1
ATOM 819 C CA . GLY A 1 134 ? 17.949 2.122 15.451 1.00 45.38 134 GLY A CA 1
ATOM 820 C C . GLY A 1 134 ? 17.726 1.055 14.374 1.00 45.38 134 GLY A C 1
ATOM 821 O O . GLY A 1 134 ? 17.932 1.322 13.191 1.00 45.38 134 GLY A O 1
ATOM 822 N N . GLU A 1 135 ? 17.248 -0.132 14.752 1.00 50.12 135 GLU A N 1
ATOM 823 C CA . GLU A 1 135 ? 17.008 -1.238 13.816 1.00 50.12 135 GLU A CA 1
ATOM 824 C C . GLU A 1 135 ? 15.744 -1.015 12.965 1.00 50.12 135 GLU A C 1
ATOM 826 O O . GLU A 1 135 ? 15.751 -1.238 11.748 1.00 50.12 135 GLU A O 1
ATOM 831 N N . LEU A 1 136 ? 14.681 -0.474 13.575 1.00 51.53 136 LEU A N 1
ATOM 832 C CA . LEU A 1 136 ? 13.483 -0.005 12.870 1.00 51.53 136 LEU A CA 1
ATOM 833 C C . LEU A 1 136 ? 13.823 1.128 11.887 1.00 51.53 136 LEU A C 1
ATOM 835 O O . LEU A 1 136 ? 13.405 1.076 10.727 1.00 51.53 136 LEU A O 1
ATOM 839 N N . ALA A 1 137 ? 14.651 2.095 12.298 1.00 60.41 137 ALA A N 1
ATOM 840 C CA . ALA A 1 137 ? 15.131 3.161 11.421 1.00 60.41 137 ALA A CA 1
ATOM 841 C C . ALA A 1 137 ? 15.992 2.624 10.264 1.00 60.41 137 ALA A C 1
ATOM 843 O O . ALA A 1 137 ? 15.787 3.012 9.115 1.00 60.41 137 ALA A O 1
ATOM 844 N N . ALA A 1 138 ? 16.908 1.684 10.521 1.00 63.91 138 ALA A N 1
ATOM 845 C CA . ALA A 1 138 ? 17.732 1.062 9.483 1.00 63.91 138 ALA A CA 1
ATOM 846 C C . ALA A 1 138 ? 16.885 0.308 8.443 1.00 63.91 138 ALA A C 1
ATOM 848 O O . ALA A 1 138 ? 17.119 0.421 7.235 1.00 63.91 138 ALA A O 1
ATOM 849 N N . ARG A 1 139 ? 15.856 -0.421 8.891 1.00 61.66 139 ARG A N 1
ATOM 850 C CA . ARG A 1 139 ? 14.919 -1.137 8.015 1.00 61.66 139 ARG A CA 1
ATOM 851 C C . ARG A 1 139 ? 14.126 -0.185 7.117 1.00 61.66 139 ARG A C 1
ATOM 853 O O . ARG A 1 139 ? 13.971 -0.461 5.924 1.00 61.66 139 ARG A O 1
ATOM 860 N N . GLU A 1 140 ? 13.651 0.932 7.658 1.00 67.31 140 GLU A N 1
ATOM 861 C CA . GLU A 1 140 ? 12.922 1.934 6.876 1.00 67.31 140 GLU A CA 1
ATOM 862 C C . GLU A 1 140 ? 13.836 2.720 5.930 1.00 67.31 140 GLU A C 1
ATOM 864 O O . GLU A 1 140 ? 13.477 2.953 4.773 1.00 67.31 140 GLU A O 1
ATOM 869 N N . LEU A 1 141 ? 15.068 3.020 6.339 1.00 72.69 141 LEU A N 1
ATOM 870 C CA . LEU A 1 141 ? 16.074 3.613 5.458 1.00 72.69 141 LEU A CA 1
ATOM 871 C C . LEU A 1 141 ? 16.402 2.702 4.268 1.00 72.69 141 LEU A C 1
ATOM 873 O O . LEU A 1 141 ? 16.492 3.179 3.135 1.00 72.69 141 LEU A O 1
ATOM 877 N N . LEU A 1 142 ? 16.521 1.387 4.481 1.00 71.06 142 LEU A N 1
ATOM 878 C CA . LEU A 1 142 ? 16.703 0.423 3.391 1.00 71.06 142 LEU A CA 1
ATOM 879 C C . LEU A 1 142 ? 15.511 0.420 2.426 1.00 71.06 142 LEU A C 1
ATOM 881 O O . LEU A 1 142 ? 15.711 0.393 1.210 1.00 71.06 142 LEU A O 1
ATOM 885 N N . ARG A 1 143 ? 14.275 0.504 2.934 1.00 71.25 143 ARG A N 1
ATOM 886 C CA . ARG A 1 143 ? 13.069 0.613 2.094 1.00 71.25 143 ARG A CA 1
ATOM 887 C C . ARG A 1 143 ? 13.070 1.888 1.259 1.00 71.25 143 ARG A C 1
ATOM 889 O O . ARG A 1 143 ? 12.834 1.818 0.051 1.00 71.25 143 ARG A O 1
ATOM 896 N N . LEU A 1 144 ? 13.384 3.031 1.868 1.00 71.31 144 LEU A N 1
ATOM 897 C CA . LEU A 1 144 ? 13.501 4.310 1.164 1.00 71.31 144 LEU A CA 1
ATOM 898 C C . LEU A 1 144 ? 14.609 4.270 0.110 1.00 71.31 144 LEU A C 1
ATOM 900 O O . LEU A 1 144 ? 14.413 4.752 -1.005 1.00 71.31 144 LEU A O 1
ATOM 904 N N . ARG A 1 145 ? 15.739 3.627 0.415 1.00 73.12 145 ARG A N 1
ATOM 905 C CA . ARG A 1 145 ? 16.840 3.431 -0.532 1.00 73.12 145 ARG A CA 1
ATOM 906 C C . ARG A 1 145 ? 16.422 2.577 -1.724 1.00 73.12 145 ARG A C 1
ATOM 908 O O . ARG A 1 145 ? 16.686 2.960 -2.860 1.00 73.12 145 ARG A O 1
ATOM 915 N N . ILE A 1 146 ? 15.749 1.450 -1.489 1.00 77.94 146 ILE A N 1
ATOM 916 C CA . ILE A 1 146 ? 15.207 0.608 -2.565 1.00 77.94 146 ILE A CA 1
ATOM 917 C C . ILE A 1 146 ? 14.239 1.427 -3.418 1.00 77.94 146 ILE A C 1
ATOM 919 O O . ILE A 1 146 ? 14.318 1.387 -4.647 1.00 77.94 146 ILE A O 1
ATOM 923 N N . ARG A 1 147 ? 13.370 2.225 -2.786 1.00 80.31 147 ARG A N 1
ATOM 924 C CA . ARG A 1 147 ? 12.439 3.095 -3.505 1.00 80.31 147 ARG A CA 1
ATOM 925 C C . ARG A 1 147 ? 13.165 4.130 -4.366 1.00 80.31 147 ARG A C 1
ATOM 927 O O . ARG A 1 147 ? 12.758 4.350 -5.502 1.00 80.31 147 ARG A O 1
ATOM 934 N N . TRP A 1 148 ? 14.247 4.718 -3.866 1.00 77.50 148 TRP A N 1
ATOM 935 C CA . TRP A 1 148 ? 15.096 5.646 -4.617 1.00 77.50 148 TRP A CA 1
ATOM 936 C C . TRP A 1 148 ? 15.771 4.989 -5.819 1.00 77.50 148 TRP A C 1
ATOM 938 O O . TRP A 1 148 ? 15.769 5.557 -6.907 1.00 77.50 148 TRP A O 1
ATOM 948 N N . VAL A 1 149 ? 16.310 3.780 -5.651 1.00 85.44 149 VAL A N 1
ATOM 949 C CA . VAL A 1 149 ? 16.905 3.018 -6.759 1.00 85.44 149 VAL A CA 1
ATOM 950 C C . VAL A 1 149 ? 15.850 2.703 -7.822 1.00 85.44 149 VAL A C 1
ATOM 952 O O . VAL A 1 149 ? 16.115 2.867 -9.011 1.00 85.44 149 VAL A O 1
ATOM 955 N N . GLN A 1 150 ? 14.640 2.318 -7.410 1.00 85.06 150 GLN A N 1
ATOM 956 C CA . GLN A 1 150 ? 13.518 2.093 -8.326 1.00 85.06 150 GLN A CA 1
ATOM 957 C C . GLN A 1 150 ? 13.102 3.375 -9.058 1.00 85.06 150 GLN A C 1
ATOM 959 O O . GLN A 1 150 ? 12.879 3.336 -10.265 1.00 85.06 150 GLN A O 1
ATOM 964 N N . GLU A 1 151 ? 13.026 4.509 -8.358 1.00 87.31 151 GLU A N 1
ATOM 965 C CA . GLU A 1 151 ? 12.697 5.813 -8.945 1.00 87.31 151 GLU A CA 1
ATOM 966 C C . GLU A 1 151 ? 13.758 6.254 -9.961 1.00 87.31 151 GLU A C 1
ATOM 968 O O . GLU A 1 151 ? 13.433 6.651 -11.081 1.00 87.31 151 GLU A O 1
ATOM 973 N N . LEU A 1 152 ? 15.039 6.127 -9.611 1.00 89.00 152 LEU A N 1
ATOM 974 C CA . LEU A 1 152 ? 16.142 6.421 -10.520 1.00 89.00 152 LEU A CA 1
ATOM 975 C C . LEU A 1 152 ? 16.103 5.500 -11.745 1.00 89.00 152 LEU A C 1
ATOM 977 O O . LEU A 1 152 ? 16.199 5.979 -12.874 1.00 89.00 152 LEU A O 1
ATOM 981 N N . GLY A 1 153 ? 15.901 4.196 -11.535 1.00 88.88 153 GLY A N 1
ATOM 982 C CA . GLY A 1 153 ? 15.748 3.214 -12.607 1.00 88.88 153 GLY A CA 1
ATOM 983 C C . GLY A 1 153 ? 14.583 3.549 -13.540 1.00 88.88 153 GLY A C 1
ATOM 984 O O . GLY A 1 153 ? 14.746 3.525 -14.759 1.00 88.88 153 GLY A O 1
ATOM 985 N N . ALA A 1 154 ? 13.439 3.960 -12.991 1.00 87.25 154 ALA A N 1
ATOM 986 C CA . ALA A 1 154 ? 12.279 4.385 -13.769 1.00 87.25 154 ALA A CA 1
ATOM 987 C C . ALA A 1 154 ? 12.568 5.646 -14.602 1.00 87.25 154 ALA A C 1
ATOM 989 O O . ALA A 1 154 ? 12.203 5.704 -15.777 1.00 87.25 154 ALA A O 1
ATOM 990 N N . ARG A 1 155 ? 13.272 6.639 -14.041 1.00 91.69 155 ARG A N 1
ATOM 991 C CA . ARG A 1 155 ? 13.680 7.857 -14.770 1.00 91.69 155 ARG A CA 1
ATOM 992 C C . ARG A 1 155 ? 14.685 7.567 -15.882 1.00 91.69 155 ARG A C 1
ATOM 994 O O . ARG A 1 155 ? 14.602 8.167 -16.960 1.00 91.69 155 ARG A O 1
ATOM 1001 N N . LEU A 1 156 ? 15.621 6.651 -15.638 1.00 93.19 156 LEU A N 1
ATOM 1002 C CA . LEU A 1 156 ? 16.585 6.194 -16.638 1.00 93.19 156 LEU A CA 1
ATOM 1003 C C . LEU A 1 156 ? 15.875 5.462 -17.778 1.00 93.19 156 LEU A C 1
ATOM 1005 O O . LEU A 1 156 ? 16.084 5.817 -18.937 1.00 93.19 156 LEU A O 1
ATOM 1009 N N . ALA A 1 157 ? 14.977 4.526 -17.458 1.00 92.81 157 ALA A N 1
ATOM 1010 C CA . ALA A 1 157 ? 14.156 3.833 -18.445 1.00 92.81 157 ALA A CA 1
ATOM 1011 C C . ALA A 1 157 ? 13.305 4.821 -19.258 1.00 92.81 157 ALA A C 1
ATOM 1013 O O . ALA A 1 157 ? 13.310 4.776 -20.483 1.00 92.81 157 ALA A O 1
ATOM 1014 N N . TRP A 1 158 ? 12.661 5.796 -18.614 1.00 95.12 158 TRP A N 1
ATOM 1015 C CA . TRP A 1 158 ? 11.907 6.840 -19.315 1.00 95.12 158 TRP A CA 1
ATOM 1016 C C . TRP A 1 158 ? 12.776 7.658 -20.279 1.00 95.12 158 TRP A C 1
ATOM 1018 O O . TRP A 1 158 ? 12.391 7.943 -21.414 1.00 95.12 158 TRP A O 1
ATOM 1028 N N . THR A 1 159 ? 13.985 8.020 -19.853 1.00 96.56 159 THR A N 1
ATOM 1029 C CA . THR A 1 159 ? 14.936 8.750 -20.701 1.00 96.56 159 THR A CA 1
ATOM 1030 C C . THR A 1 159 ? 15.419 7.898 -21.874 1.00 96.56 159 THR A C 1
ATOM 1032 O O . THR A 1 159 ? 15.539 8.412 -22.986 1.00 96.56 159 THR A O 1
ATOM 1035 N N . ALA A 1 160 ? 15.647 6.603 -21.656 1.00 94.81 160 ALA A N 1
ATOM 1036 C CA . ALA A 1 160 ? 15.956 5.646 -22.712 1.00 94.81 160 ALA A CA 1
ATOM 1037 C C . ALA A 1 160 ? 14.805 5.529 -23.724 1.00 94.81 160 ALA A C 1
ATOM 1039 O O . ALA A 1 160 ? 15.053 5.642 -24.921 1.00 94.81 160 ALA A O 1
ATOM 1040 N N . GLY A 1 161 ? 13.558 5.419 -23.256 1.00 95.38 161 GLY A N 1
ATOM 1041 C CA . GLY A 1 161 ? 12.362 5.406 -24.104 1.00 95.38 161 GLY A CA 1
ATOM 1042 C C . GLY A 1 161 ? 12.270 6.635 -25.009 1.00 95.38 161 GLY A C 1
ATOM 1043 O O . GLY A 1 161 ? 12.109 6.496 -26.218 1.00 95.38 161 GLY A O 1
ATOM 1044 N N . LYS A 1 162 ? 12.494 7.839 -24.460 1.00 96.69 162 LYS A N 1
ATOM 1045 C CA . LYS A 1 162 ? 12.560 9.084 -25.252 1.00 96.69 162 LYS A CA 1
ATOM 1046 C C . LYS A 1 162 ? 13.646 9.051 -26.328 1.00 96.69 162 LYS A C 1
ATOM 1048 O O . LYS A 1 162 ? 13.407 9.489 -27.447 1.00 96.69 162 LYS A O 1
ATOM 1053 N N . ARG A 1 163 ? 14.837 8.531 -26.011 1.00 94.69 163 ARG A N 1
ATOM 1054 C CA . ARG A 1 163 ? 15.951 8.429 -26.972 1.00 94.69 163 ARG A CA 1
ATOM 1055 C C . ARG A 1 163 ? 15.675 7.413 -28.076 1.00 94.69 163 ARG A C 1
ATOM 1057 O O . ARG A 1 163 ? 16.007 7.677 -29.226 1.00 94.69 163 ARG A O 1
ATOM 1064 N N . LEU A 1 164 ? 15.085 6.272 -27.730 1.00 94.62 164 LEU A N 1
ATOM 1065 C CA . LEU A 1 164 ? 14.694 5.245 -28.693 1.00 94.62 164 LEU A CA 1
ATOM 1066 C C . LEU A 1 164 ? 13.589 5.758 -29.621 1.00 94.62 164 LEU A C 1
ATOM 1068 O O . LEU A 1 164 ? 13.686 5.560 -30.828 1.00 94.62 164 LEU A O 1
ATOM 1072 N N . ALA A 1 165 ? 12.610 6.491 -29.085 1.00 94.06 165 ALA A 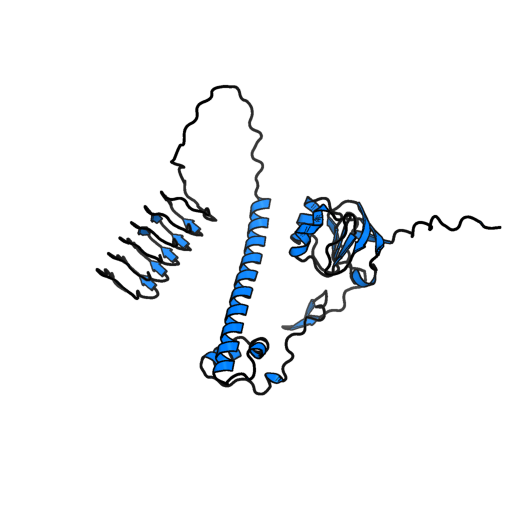N 1
ATOM 1073 C CA . ALA A 1 165 ? 11.569 7.120 -29.892 1.00 94.06 165 ALA A CA 1
ATOM 1074 C C . ALA A 1 165 ? 12.129 8.189 -30.838 1.00 94.06 165 ALA A C 1
ATOM 1076 O O . ALA A 1 165 ? 11.821 8.204 -32.024 1.00 94.06 165 ALA A O 1
ATOM 1077 N N . TRP A 1 166 ? 13.043 9.029 -30.348 1.00 93.38 166 TRP A N 1
ATOM 1078 C CA . TRP A 1 166 ? 13.699 10.043 -31.177 1.00 93.38 166 TRP A CA 1
ATOM 1079 C C . TRP A 1 166 ? 14.523 9.446 -32.332 1.00 93.38 166 TRP A C 1
ATOM 1081 O O . TRP A 1 166 ? 14.650 10.063 -33.383 1.00 93.38 166 TRP A O 1
ATOM 1091 N N . ARG A 1 167 ? 15.056 8.230 -32.161 1.00 91.38 167 ARG A N 1
ATOM 1092 C CA . ARG A 1 167 ? 15.768 7.476 -33.208 1.00 91.38 167 ARG A CA 1
ATOM 1093 C C . ARG A 1 167 ? 14.841 6.673 -34.131 1.00 91.38 167 ARG A C 1
ATOM 1095 O O . ARG A 1 167 ? 15.343 5.973 -35.002 1.00 91.38 167 ARG A O 1
ATOM 1102 N N . GLY A 1 168 ? 13.527 6.725 -33.916 1.00 89.56 168 GLY A N 1
ATOM 1103 C CA . GLY A 1 168 ? 12.545 5.937 -34.665 1.00 89.56 168 GLY A CA 1
ATOM 1104 C C . GLY A 1 168 ? 12.539 4.443 -34.328 1.00 89.56 168 GLY A C 1
ATOM 1105 O O . GLY A 1 168 ? 11.933 3.667 -35.053 1.00 89.56 168 GLY A O 1
ATOM 1106 N N . ALA A 1 169 ? 13.212 4.020 -33.251 1.00 90.19 169 ALA A N 1
ATOM 1107 C CA . ALA A 1 169 ? 13.187 2.625 -32.807 1.00 90.19 169 ALA A CA 1
ATOM 1108 C C . ALA A 1 169 ? 11.886 2.289 -32.058 1.00 90.19 169 ALA A C 1
ATOM 1110 O O . ALA A 1 169 ? 11.393 1.173 -32.149 1.00 90.19 169 ALA A O 1
ATOM 1111 N N . LEU A 1 170 ? 11.325 3.251 -31.318 1.00 91.38 170 LEU A N 1
ATOM 1112 C CA . LEU A 1 170 ? 10.006 3.134 -30.691 1.00 91.38 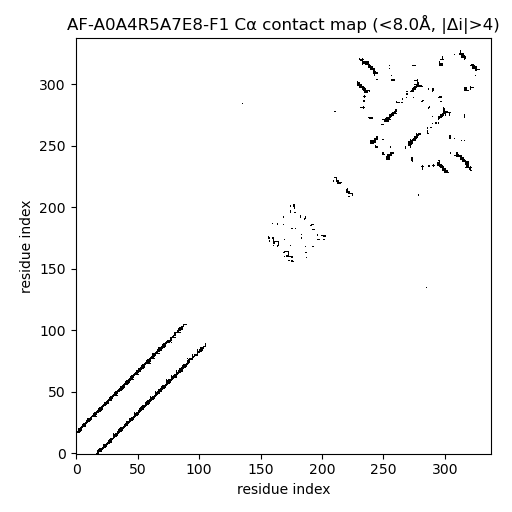170 LEU A CA 1
ATOM 1113 C C . LEU A 1 170 ? 9.038 4.139 -31.312 1.00 91.38 170 LEU A C 1
ATOM 1115 O O . LEU A 1 170 ? 9.399 5.297 -31.492 1.00 91.38 170 LEU A O 1
ATOM 1119 N N . ASP A 1 171 ? 7.785 3.742 -31.515 1.00 89.38 171 ASP A N 1
ATOM 1120 C CA . ASP A 1 171 ? 6.752 4.667 -32.005 1.00 89.38 171 ASP A CA 1
ATOM 1121 C C . ASP A 1 171 ? 6.400 5.744 -30.972 1.00 89.38 171 ASP A C 1
ATOM 1123 O O . ASP A 1 171 ? 6.092 6.887 -31.308 1.00 89.38 171 ASP A O 1
ATOM 1127 N N . ARG A 1 172 ? 6.452 5.384 -29.683 1.00 91.81 172 ARG A N 1
ATOM 1128 C CA . ARG A 1 172 ? 6.160 6.274 -28.554 1.00 91.81 172 ARG A CA 1
ATOM 1129 C C . ARG A 1 172 ? 7.027 5.931 -27.335 1.00 91.81 172 ARG A C 1
ATOM 1131 O O . ARG A 1 172 ? 7.295 4.748 -27.094 1.00 91.81 172 ARG A O 1
ATOM 1138 N N . PRO A 1 173 ? 7.477 6.920 -26.541 1.00 93.12 173 PRO A N 1
ATOM 1139 C CA . PRO A 1 173 ? 8.401 6.687 -25.429 1.00 93.12 173 PRO A CA 1
ATOM 1140 C C . PRO A 1 173 ? 7.820 5.803 -24.312 1.00 93.12 173 PRO A C 1
ATOM 1142 O O . PRO A 1 173 ? 8.576 5.140 -23.604 1.00 93.12 173 PRO A O 1
ATOM 1145 N N . GLU A 1 174 ? 6.495 5.741 -24.161 1.00 91.56 174 GLU A N 1
ATOM 1146 C CA . GLU A 1 174 ? 5.788 4.972 -23.127 1.00 91.56 174 GLU A CA 1
ATOM 1147 C C . GLU A 1 174 ? 5.938 3.460 -23.282 1.00 91.56 174 GLU A C 1
ATOM 1149 O O . GLU A 1 174 ? 5.863 2.736 -22.284 1.00 91.56 174 GLU A O 1
ATOM 1154 N N . LEU A 1 175 ? 6.205 2.980 -24.500 1.00 90.94 175 LEU A N 1
ATOM 1155 C CA . LEU A 1 175 ? 6.411 1.556 -24.776 1.00 90.94 175 LEU A CA 1
ATOM 1156 C C . LEU A 1 175 ? 7.628 0.981 -24.044 1.00 90.94 175 LEU A C 1
ATOM 1158 O O . LEU A 1 175 ? 7.699 -0.228 -23.838 1.00 90.94 175 LEU A O 1
ATOM 1162 N N . VAL A 1 176 ? 8.531 1.831 -23.543 1.00 91.94 176 VAL A N 1
ATOM 1163 C CA . VAL A 1 176 ? 9.640 1.393 -22.687 1.00 91.94 176 VAL A CA 1
ATOM 1164 C C . VAL A 1 176 ? 9.170 0.659 -21.426 1.00 91.94 176 VAL A C 1
ATOM 1166 O O . VAL A 1 176 ? 9.902 -0.161 -20.885 1.00 91.94 176 VAL A O 1
ATOM 1169 N N . ARG A 1 177 ? 7.932 0.899 -20.972 1.00 89.62 177 ARG A N 1
ATOM 1170 C CA . ARG A 1 177 ? 7.328 0.211 -19.817 1.00 89.62 177 ARG A CA 1
ATOM 1171 C C . ARG A 1 177 ? 6.978 -1.254 -20.094 1.00 89.62 177 ARG A C 1
ATOM 1173 O O . ARG A 1 177 ? 6.785 -2.006 -19.144 1.00 89.62 177 ARG A O 1
ATOM 1180 N N . ALA A 1 178 ? 6.851 -1.631 -21.364 1.00 89.06 178 ALA A N 1
ATOM 1181 C CA . ALA A 1 178 ? 6.546 -2.992 -21.805 1.00 89.06 178 ALA A CA 1
ATOM 1182 C C . ALA A 1 178 ? 7.810 -3.797 -22.175 1.00 89.06 178 ALA A C 1
ATOM 1184 O O . ALA A 1 178 ? 7.718 -4.998 -22.460 1.00 89.06 178 ALA A O 1
ATOM 1185 N N . LEU A 1 179 ? 8.979 -3.144 -22.165 1.00 90.44 179 LEU A N 1
ATOM 1186 C CA . LEU A 1 179 ? 10.269 -3.784 -22.384 1.00 90.44 179 LEU A CA 1
ATOM 1187 C C . LEU A 1 179 ? 10.779 -4.443 -21.107 1.00 90.44 179 LEU A C 1
ATOM 1189 O O . LEU A 1 179 ? 10.706 -3.887 -20.009 1.00 90.44 179 LEU A O 1
ATOM 1193 N N . ARG A 1 180 ? 11.351 -5.629 -21.279 1.00 89.50 180 ARG A N 1
ATOM 1194 C CA . ARG A 1 180 ? 12.178 -6.279 -20.266 1.00 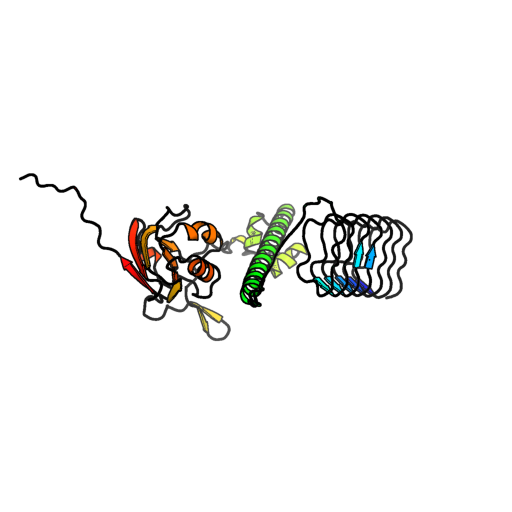89.50 180 ARG A CA 1
ATOM 1195 C C . ARG A 1 180 ? 13.553 -5.609 -20.212 1.00 89.50 180 ARG A C 1
ATOM 1197 O O . ARG A 1 180 ? 13.939 -4.861 -21.110 1.00 89.50 180 ARG A O 1
ATOM 1204 N N . PHE A 1 181 ? 14.293 -5.856 -19.134 1.00 89.44 181 PHE A N 1
ATOM 1205 C CA . PHE A 1 181 ? 15.583 -5.200 -18.910 1.00 89.44 181 PHE A CA 1
ATOM 1206 C C . PHE A 1 181 ? 16.624 -5.552 -19.985 1.00 89.44 181 PHE A C 1
ATOM 1208 O O . PHE A 1 181 ? 17.323 -4.674 -20.483 1.00 89.44 181 PHE A O 1
ATOM 1215 N N . ASP A 1 182 ? 16.694 -6.825 -20.362 1.00 92.12 182 ASP A N 1
ATOM 1216 C CA . ASP A 1 182 ? 17.541 -7.355 -21.429 1.00 92.12 182 ASP A CA 1
ATOM 1217 C C . ASP A 1 182 ? 17.173 -6.777 -22.803 1.00 92.12 182 ASP A C 1
ATOM 1219 O O . ASP A 1 182 ? 18.050 -6.331 -23.541 1.00 92.12 182 ASP A O 1
ATOM 1223 N N . GLU A 1 183 ? 15.877 -6.688 -23.108 1.00 93.88 183 GLU A N 1
ATOM 1224 C CA . GLU A 1 183 ? 15.378 -6.084 -24.350 1.00 93.88 183 GLU A CA 1
ATOM 1225 C C . GLU A 1 183 ? 15.732 -4.590 -24.436 1.00 93.88 183 GLU A C 1
ATOM 1227 O O . GLU A 1 183 ? 16.184 -4.110 -25.476 1.00 93.88 183 GLU A O 1
ATOM 1232 N N . LEU A 1 184 ? 15.580 -3.847 -23.332 1.00 93.00 184 LEU A N 1
ATOM 1233 C CA . LEU A 1 184 ? 15.969 -2.438 -23.255 1.00 93.00 184 LEU A CA 1
ATOM 1234 C C . LEU A 1 184 ? 17.483 -2.257 -23.438 1.00 93.00 184 LEU A C 1
ATOM 1236 O O . LEU A 1 184 ? 17.913 -1.348 -24.150 1.00 93.00 184 LEU A O 1
ATOM 1240 N N . ALA A 1 185 ? 18.292 -3.113 -22.808 1.00 91.94 185 ALA A N 1
ATOM 1241 C CA . ALA A 1 185 ? 19.744 -3.077 -22.943 1.00 91.94 185 ALA A CA 1
ATOM 1242 C C . ALA A 1 185 ? 20.182 -3.339 -24.394 1.00 91.94 185 ALA A C 1
ATOM 1244 O O . ALA A 1 185 ? 21.004 -2.589 -24.923 1.00 91.94 185 ALA A O 1
ATOM 1245 N N . ALA A 1 186 ? 19.586 -4.336 -25.055 1.00 91.94 186 ALA A N 1
ATOM 1246 C CA . ALA A 1 186 ? 19.844 -4.640 -26.459 1.00 91.94 186 ALA A CA 1
ATOM 1247 C C . ALA A 1 186 ? 19.443 -3.475 -27.379 1.00 91.94 186 ALA A C 1
ATOM 1249 O O . ALA A 1 186 ? 20.238 -3.047 -28.216 1.00 91.94 186 ALA A O 1
ATOM 1250 N N . ALA A 1 187 ? 18.255 -2.894 -27.183 1.00 92.44 187 ALA A N 1
ATOM 1251 C CA . ALA A 1 187 ? 17.777 -1.763 -27.979 1.00 92.44 187 ALA A CA 1
ATOM 1252 C C . ALA A 1 187 ? 18.685 -0.526 -27.858 1.00 92.44 187 ALA A C 1
ATOM 1254 O O . ALA A 1 187 ? 18.945 0.172 -28.839 1.00 92.44 187 ALA A O 1
ATOM 1255 N N . LEU A 1 188 ? 19.232 -0.262 -26.666 1.00 90.88 188 LEU A N 1
ATOM 1256 C CA . LEU A 1 188 ? 20.182 0.836 -26.453 1.00 90.88 188 LEU A CA 1
ATOM 1257 C C . LEU A 1 188 ? 21.517 0.634 -27.185 1.00 90.88 188 LEU A C 1
ATOM 1259 O O . LEU A 1 188 ? 22.177 1.623 -27.513 1.00 90.88 188 LEU A O 1
ATOM 1263 N N . GLN A 1 189 ? 21.882 -0.616 -27.474 1.00 92.69 189 GLN A N 1
ATOM 1264 C CA . GLN A 1 189 ? 23.047 -0.997 -28.279 1.00 92.69 189 GLN A CA 1
ATOM 1265 C C . GLN A 1 189 ? 22.734 -1.087 -29.786 1.00 92.69 189 GLN A C 1
ATOM 1267 O O . GLN A 1 189 ? 23.608 -1.451 -30.566 1.00 92.69 189 GLN A O 1
ATOM 1272 N N . GLY A 1 190 ? 21.514 -0.734 -30.210 1.00 89.69 190 GLY A N 1
ATOM 1273 C CA . GLY A 1 190 ? 21.080 -0.798 -31.610 1.00 89.69 190 GLY A CA 1
ATOM 1274 C C . GLY A 1 190 ? 20.475 -2.141 -32.029 1.00 89.69 190 GLY A C 1
ATOM 1275 O O . GLY A 1 190 ? 20.254 -2.359 -33.216 1.00 89.69 190 GLY A O 1
ATOM 1276 N N . GLY A 1 191 ? 20.206 -3.040 -31.078 1.00 89.31 191 GLY A N 1
ATOM 1277 C CA . GLY A 1 191 ? 19.492 -4.290 -31.324 1.00 89.31 191 GLY A CA 1
ATOM 1278 C C . GLY A 1 191 ? 18.021 -4.075 -31.693 1.00 89.31 191 GLY A C 1
ATOM 1279 O O . GLY A 1 191 ? 17.423 -3.045 -31.376 1.00 89.31 191 GLY A O 1
ATOM 1280 N N . ALA A 1 192 ? 17.431 -5.070 -32.359 1.00 88.81 192 ALA A N 1
ATOM 1281 C CA . ALA A 1 192 ? 16.026 -5.041 -32.751 1.00 88.81 192 ALA A CA 1
ATOM 1282 C C . ALA A 1 192 ? 15.091 -5.161 -31.536 1.00 88.81 192 ALA A C 1
ATOM 1284 O O . ALA A 1 192 ? 15.384 -5.864 -30.567 1.00 88.81 192 ALA A O 1
ATOM 1285 N N . LEU A 1 193 ? 13.941 -4.492 -31.616 1.00 89.69 193 LEU A N 1
ATOM 1286 C CA . LEU A 1 193 ? 12.881 -4.588 -30.617 1.00 89.69 193 LEU A CA 1
ATOM 1287 C C . LEU A 1 193 ? 11.929 -5.754 -30.938 1.00 89.69 193 LEU A C 1
ATOM 1289 O O . LEU A 1 193 ? 11.772 -6.107 -32.109 1.00 89.69 193 LEU A O 1
ATOM 1293 N N . PRO A 1 194 ? 11.267 -6.348 -29.927 1.00 88.69 194 PRO A N 1
ATOM 1294 C CA . PRO A 1 194 ? 10.281 -7.402 -30.156 1.00 88.69 194 PRO A CA 1
ATOM 1295 C C . PRO A 1 194 ? 9.114 -6.913 -31.024 1.00 88.69 194 PRO A C 1
ATOM 1297 O O . PRO A 1 194 ? 8.523 -5.872 -30.734 1.00 88.69 194 PRO A O 1
ATOM 1300 N N . ALA A 1 195 ? 8.724 -7.692 -32.036 1.00 85.50 195 ALA A N 1
ATOM 1301 C CA . ALA A 1 195 ? 7.640 -7.333 -32.955 1.00 85.50 195 ALA A CA 1
ATOM 1302 C C . ALA A 1 195 ? 6.273 -7.207 -32.252 1.00 85.50 195 ALA A C 1
ATOM 1304 O O . ALA A 1 195 ? 5.392 -6.472 -32.688 1.00 85.50 195 ALA A O 1
ATOM 1305 N N . GLU A 1 196 ? 6.074 -7.913 -31.139 1.00 88.00 196 GLU A N 1
ATOM 1306 C CA . GLU A 1 196 ? 4.833 -7.893 -30.366 1.00 88.00 196 GLU A CA 1
ATOM 1307 C C . GLU A 1 196 ? 4.789 -6.784 -29.311 1.00 88.00 196 GLU A C 1
ATOM 1309 O O . GLU A 1 196 ? 3.824 -6.739 -28.550 1.00 88.00 196 GLU A O 1
ATOM 1314 N N . LEU A 1 197 ? 5.801 -5.911 -29.222 1.00 87.06 197 LEU A N 1
ATOM 1315 C CA . LEU A 1 197 ? 5.924 -4.933 -28.136 1.00 87.06 197 LEU A CA 1
ATOM 1316 C C . LEU A 1 197 ? 4.662 -4.079 -27.957 1.00 87.06 197 LEU A C 1
ATOM 1318 O O . LEU A 1 197 ? 4.209 -3.895 -26.831 1.00 87.06 197 LEU A O 1
ATOM 1322 N N . GLU A 1 198 ? 4.056 -3.624 -29.052 1.00 83.19 198 GLU A N 1
ATOM 1323 C CA . GLU A 1 198 ? 2.826 -2.825 -29.018 1.00 83.19 198 GLU A CA 1
ATOM 1324 C C . GLU A 1 198 ? 1.600 -3.589 -28.507 1.00 83.19 198 GLU A C 1
ATOM 1326 O O . GLU A 1 198 ? 0.678 -2.997 -27.951 1.00 83.19 198 GLU A O 1
ATOM 1331 N N . ARG A 1 199 ? 1.588 -4.913 -28.688 1.00 84.25 199 ARG A N 1
ATOM 1332 C CA . ARG A 1 199 ? 0.502 -5.797 -28.246 1.00 84.25 199 ARG A CA 1
ATOM 1333 C C . ARG A 1 199 ? 0.686 -6.262 -26.807 1.00 84.25 199 ARG A C 1
ATOM 1335 O O . ARG A 1 199 ? -0.226 -6.870 -26.246 1.00 84.25 199 ARG A O 1
ATOM 1342 N N . ARG A 1 200 ? 1.852 -6.013 -26.200 1.00 84.69 200 ARG A N 1
ATOM 1343 C CA . ARG A 1 200 ? 2.078 -6.371 -24.803 1.00 84.69 200 ARG A CA 1
ATOM 1344 C C . ARG A 1 200 ? 1.195 -5.496 -23.919 1.00 84.69 200 ARG A C 1
ATOM 1346 O O . ARG A 1 200 ? 1.165 -4.277 -24.100 1.00 84.69 200 ARG A O 1
ATOM 1353 N N . PRO A 1 201 ? 0.503 -6.088 -22.936 1.00 66.25 201 PRO A N 1
ATOM 1354 C CA . PRO A 1 201 ? -0.259 -5.302 -21.990 1.00 66.25 201 PRO A CA 1
ATOM 1355 C C . PRO A 1 201 ? 0.706 -4.368 -21.260 1.00 66.25 201 PRO A C 1
ATOM 1357 O O . PRO A 1 201 ? 1.624 -4.818 -20.571 1.00 66.25 201 PRO A O 1
ATOM 1360 N N . SER A 1 202 ? 0.497 -3.058 -21.404 1.00 60.09 202 SER A N 1
ATOM 1361 C CA . SER A 1 202 ? 1.068 -2.098 -20.463 1.00 60.09 202 SER A CA 1
ATOM 1362 C C . SER A 1 202 ? 0.585 -2.538 -19.079 1.00 60.09 202 SER A C 1
ATOM 1364 O O . SER A 1 202 ? -0.618 -2.794 -18.951 1.00 60.09 202 SER A O 1
ATOM 1366 N N . PRO A 1 203 ? 1.470 -2.729 -18.079 1.00 57.97 203 PRO A N 1
ATOM 1367 C CA . PRO A 1 203 ? 1.067 -3.311 -16.807 1.00 57.97 203 PRO A CA 1
ATOM 1368 C C . PRO A 1 203 ? -0.136 -2.516 -16.294 1.00 57.97 203 PRO A C 1
ATOM 1370 O O . PRO A 1 203 ? -0.018 -1.290 -16.160 1.00 57.97 203 PRO A O 1
ATOM 1373 N N . PRO A 1 204 ? -1.306 -3.160 -16.101 1.00 53.41 204 PRO A N 1
ATOM 1374 C CA . PRO A 1 204 ? -2.503 -2.440 -15.710 1.00 53.41 204 PRO A CA 1
ATOM 1375 C C . PRO A 1 204 ? -2.192 -1.652 -14.438 1.00 53.41 204 PRO A C 1
ATOM 1377 O O . PRO A 1 204 ? -1.381 -2.091 -13.618 1.00 53.41 204 PRO A O 1
ATOM 1380 N N . ARG A 1 205 ? -2.848 -0.499 -14.247 1.00 56.78 205 ARG A N 1
ATOM 1381 C CA . ARG A 1 205 ? -3.043 0.034 -12.890 1.00 56.78 205 ARG A CA 1
ATOM 1382 C C . ARG A 1 205 ? -3.694 -1.115 -12.122 1.00 56.78 205 ARG A C 1
ATOM 1384 O O . ARG A 1 205 ? -4.818 -1.495 -12.426 1.00 56.78 205 ARG A O 1
ATOM 1391 N N . THR A 1 206 ? -2.882 -1.790 -11.322 1.00 53.84 206 THR A N 1
ATOM 1392 C CA . THR A 1 206 ? -2.966 -3.237 -11.107 1.00 53.84 206 THR A CA 1
ATOM 1393 C C . THR A 1 206 ? -4.321 -3.638 -10.553 1.00 53.84 206 THR A C 1
ATOM 1395 O O . THR A 1 206 ? -4.720 -3.123 -9.509 1.00 53.84 206 THR A O 1
ATOM 1398 N N . ALA A 1 207 ? -4.983 -4.605 -11.195 1.00 54.84 207 ALA A N 1
ATOM 1399 C CA . ALA A 1 207 ? -5.932 -5.440 -10.473 1.00 54.84 207 ALA A CA 1
ATOM 1400 C C . ALA A 1 207 ? -5.221 -5.963 -9.208 1.00 54.84 207 ALA A C 1
ATOM 1402 O O . ALA A 1 207 ? -4.026 -6.279 -9.277 1.00 54.84 207 ALA A O 1
ATOM 1403 N N . PRO A 1 208 ? -5.889 -5.972 -8.046 1.00 59.09 208 PRO A N 1
ATOM 1404 C CA . PRO A 1 208 ? -5.232 -6.279 -6.787 1.00 59.09 208 PRO A CA 1
ATOM 1405 C C . PRO A 1 208 ? -4.598 -7.669 -6.844 1.00 59.09 208 PRO A C 1
ATOM 1407 O O . PRO A 1 208 ? -5.220 -8.636 -7.284 1.00 59.09 208 PRO A O 1
ATOM 1410 N N . LEU A 1 209 ? -3.344 -7.756 -6.399 1.00 65.75 209 LEU A N 1
ATOM 1411 C CA . LEU A 1 209 ? -2.671 -9.039 -6.259 1.00 65.75 209 LEU A CA 1
ATOM 1412 C C . LEU A 1 209 ? -3.411 -9.895 -5.214 1.00 65.75 209 LEU A C 1
ATOM 1414 O O . LEU A 1 209 ? -3.885 -9.352 -4.210 1.00 65.75 209 LEU A O 1
ATOM 1418 N N . PRO A 1 210 ? -3.497 -11.219 -5.422 1.00 68.88 210 PRO A N 1
ATOM 1419 C CA . PRO A 1 210 ? -4.021 -12.145 -4.428 1.00 68.88 210 PRO A CA 1
ATOM 1420 C C . PRO A 1 210 ? -3.327 -11.983 -3.073 1.00 68.88 210 PRO A C 1
ATOM 1422 O O . PRO A 1 210 ? -2.129 -11.718 -2.998 1.00 68.88 210 PRO A O 1
ATOM 1425 N N . ALA A 1 211 ? -4.081 -12.173 -1.990 1.00 67.00 211 ALA A N 1
ATOM 1426 C CA . ALA A 1 211 ? -3.556 -12.039 -0.632 1.00 67.00 211 ALA A CA 1
ATOM 1427 C C . ALA A 1 211 ? -2.629 -13.199 -0.218 1.00 67.00 211 ALA A C 1
ATOM 1429 O O . ALA A 1 211 ? -1.875 -13.064 0.745 1.00 67.00 211 ALA A O 1
ATOM 1430 N N . VAL A 1 212 ? -2.700 -14.340 -0.915 1.00 69.69 212 VAL A N 1
ATOM 1431 C CA . VAL A 1 212 ? -1.937 -15.553 -0.603 1.00 69.69 212 VAL A CA 1
ATOM 1432 C C . VAL A 1 212 ? -1.321 -16.118 -1.878 1.00 69.69 212 VAL A C 1
ATOM 1434 O O . VAL A 1 212 ? -1.985 -16.258 -2.907 1.00 69.69 212 VAL A O 1
ATOM 1437 N N . PHE A 1 213 ? -0.039 -16.458 -1.779 1.00 79.06 213 PHE A N 1
ATOM 1438 C CA . PHE A 1 213 ? 0.712 -17.142 -2.819 1.00 79.06 213 PHE A CA 1
ATOM 1439 C C . PHE A 1 213 ? 1.334 -18.403 -2.238 1.00 79.06 213 PHE A C 1
ATOM 1441 O O . PHE A 1 213 ? 1.789 -18.402 -1.093 1.00 79.06 213 PHE A O 1
ATOM 1448 N N . ARG A 1 214 ? 1.416 -19.446 -3.058 1.00 82.69 214 ARG A N 1
ATOM 1449 C CA . ARG A 1 214 ? 2.171 -20.660 -2.755 1.00 82.69 214 ARG A CA 1
ATOM 1450 C C . ARG A 1 214 ? 3.226 -20.906 -3.815 1.00 82.69 214 ARG A C 1
ATOM 1452 O O . ARG A 1 214 ? 3.089 -20.482 -4.963 1.00 82.69 214 ARG A O 1
ATOM 1459 N N . LEU A 1 215 ? 4.254 -21.645 -3.429 1.00 85.25 215 LEU A N 1
ATOM 1460 C CA . LEU A 1 215 ? 5.232 -22.174 -4.362 1.00 85.25 215 LEU A CA 1
ATOM 1461 C C . LEU A 1 215 ? 4.738 -23.538 -4.871 1.00 85.25 215 LEU A C 1
ATOM 1463 O O . LEU A 1 215 ? 4.483 -24.442 -4.073 1.00 85.25 215 LEU A O 1
ATOM 1467 N N . ALA A 1 216 ? 4.569 -23.681 -6.184 1.00 82.44 216 ALA A N 1
ATOM 1468 C CA . ALA A 1 216 ? 4.308 -24.957 -6.846 1.00 82.44 216 ALA A CA 1
ATOM 1469 C C . ALA A 1 216 ? 5.482 -25.270 -7.780 1.00 82.44 216 ALA A C 1
ATOM 1471 O O . ALA A 1 216 ? 5.554 -24.763 -8.900 1.00 82.44 216 ALA A O 1
ATOM 1472 N N . GLY A 1 217 ? 6.430 -26.069 -7.286 1.00 85.94 217 GLY A N 1
ATOM 1473 C CA . GLY A 1 217 ? 7.709 -26.286 -7.961 1.00 85.94 217 GLY A CA 1
ATOM 1474 C C . GLY A 1 217 ? 8.565 -25.019 -7.939 1.00 85.94 217 GLY A C 1
ATOM 1475 O O . GLY A 1 217 ? 8.870 -24.497 -6.872 1.00 85.94 217 GLY A O 1
ATOM 1476 N N . ASP A 1 218 ? 8.929 -24.513 -9.113 1.00 85.62 218 ASP A N 1
ATOM 1477 C CA . ASP A 1 218 ? 9.674 -23.265 -9.322 1.00 85.62 218 ASP A CA 1
ATOM 1478 C C . ASP A 1 218 ? 8.764 -22.058 -9.625 1.00 85.62 218 ASP A C 1
ATOM 1480 O O . ASP A 1 218 ? 9.246 -20.957 -9.899 1.00 85.62 218 ASP A O 1
ATOM 1484 N N . ARG A 1 219 ? 7.436 -22.238 -9.575 1.00 75.06 219 ARG A N 1
ATOM 1485 C CA . ARG A 1 219 ? 6.458 -21.205 -9.949 1.00 75.06 219 ARG A CA 1
ATOM 1486 C C . ARG A 1 219 ? 5.687 -20.709 -8.735 1.00 75.06 219 ARG A C 1
ATOM 1488 O O . ARG A 1 219 ? 5.211 -21.491 -7.913 1.00 75.06 219 ARG A O 1
ATOM 1495 N N . ILE A 1 220 ? 5.514 -19.393 -8.654 1.00 80.25 220 ILE A N 1
ATOM 1496 C CA . ILE A 1 220 ? 4.630 -18.756 -7.674 1.00 80.25 220 ILE A CA 1
ATOM 1497 C C . ILE A 1 220 ? 3.210 -18.773 -8.243 1.00 80.25 220 ILE A C 1
ATOM 1499 O O . ILE A 1 220 ? 2.967 -18.235 -9.323 1.00 80.25 220 ILE A O 1
ATOM 1503 N N . VAL A 1 221 ? 2.276 -19.382 -7.516 1.00 82.25 221 VAL A N 1
ATOM 1504 C CA . VAL A 1 221 ? 0.858 -19.469 -7.888 1.00 82.25 221 VAL A CA 1
ATOM 1505 C C . VAL A 1 221 ? -0.000 -18.770 -6.847 1.00 82.25 221 VAL A C 1
ATOM 1507 O O . VAL A 1 221 ? 0.256 -18.862 -5.647 1.00 82.25 221 VAL A O 1
ATOM 1510 N N . ALA A 1 222 ? -1.029 -18.073 -7.322 1.00 77.19 222 ALA A N 1
ATOM 1511 C CA . ALA A 1 222 ? -2.074 -17.534 -6.468 1.00 77.19 222 ALA A CA 1
ATOM 1512 C C . ALA A 1 222 ? -2.844 -18.685 -5.814 1.00 77.19 222 ALA A C 1
ATOM 1514 O O . ALA A 1 222 ? -3.250 -19.622 -6.501 1.00 77.19 222 ALA A O 1
ATOM 1515 N N . GLU A 1 223 ? -3.052 -18.614 -4.504 1.00 69.88 223 GLU A N 1
ATOM 1516 C CA . GLU A 1 223 ? -3.828 -19.607 -3.768 1.00 69.88 223 GLU A CA 1
ATOM 1517 C C . GLU A 1 223 ? -5.126 -18.981 -3.254 1.00 69.88 223 GLU A C 1
ATOM 1519 O O . GLU A 1 223 ? -5.147 -17.833 -2.800 1.00 69.88 223 GLU A O 1
ATOM 1524 N N . ALA A 1 224 ? -6.221 -19.742 -3.335 1.00 61.91 224 ALA A N 1
ATOM 1525 C CA . ALA A 1 224 ? -7.465 -19.369 -2.681 1.00 61.91 224 ALA A CA 1
ATOM 1526 C C . ALA A 1 224 ? -7.223 -19.339 -1.170 1.00 61.91 224 ALA A C 1
ATOM 1528 O O . ALA A 1 224 ? -6.691 -20.285 -0.591 1.00 61.91 224 ALA A O 1
ATOM 1529 N N . ALA A 1 225 ? -7.571 -18.225 -0.535 1.00 58.81 225 ALA A N 1
ATOM 1530 C CA . ALA A 1 225 ? -7.266 -18.036 0.870 1.00 58.81 225 ALA A CA 1
ATOM 1531 C C . ALA A 1 225 ? -7.950 -19.128 1.731 1.00 58.81 225 ALA A C 1
ATOM 1533 O O . ALA A 1 225 ? -9.101 -19.471 1.455 1.00 58.81 225 ALA A O 1
ATOM 1534 N N . PRO A 1 226 ? -7.280 -19.679 2.767 1.00 59.44 226 PRO A N 1
ATOM 1535 C CA . PRO A 1 226 ? -7.865 -20.709 3.632 1.00 59.44 226 PRO A CA 1
ATOM 1536 C C . PRO A 1 226 ? -9.155 -20.209 4.305 1.00 59.44 226 PRO A C 1
ATOM 1538 O O . PRO A 1 226 ? -9.292 -19.003 4.479 1.00 59.44 226 PRO A O 1
ATOM 1541 N N . PRO A 1 227 ? -10.092 -21.076 4.717 1.00 56.53 227 PRO A N 1
ATOM 1542 C CA . PRO A 1 227 ? -11.358 -20.645 5.318 1.00 56.53 227 PRO A CA 1
ATOM 1543 C C . PRO A 1 227 ? -11.155 -19.762 6.565 1.00 56.53 227 PRO A C 1
ATOM 1545 O O . PRO A 1 227 ? -10.228 -19.975 7.345 1.00 56.53 227 PRO A O 1
ATOM 1548 N N . GLY A 1 228 ? -12.024 -18.758 6.733 1.00 67.75 228 GLY A N 1
ATOM 1549 C CA . GLY A 1 228 ? -11.927 -17.720 7.769 1.00 67.75 228 GLY A CA 1
ATOM 1550 C C . GLY A 1 228 ? -11.555 -16.343 7.208 1.00 67.75 228 GLY A C 1
ATOM 1551 O O . GLY A 1 228 ? -11.073 -16.211 6.079 1.00 67.75 228 GLY A O 1
ATOM 1552 N N . ASP A 1 229 ? -11.784 -15.290 7.989 1.00 72.94 229 ASP A N 1
ATOM 1553 C CA . ASP A 1 229 ? -11.531 -13.918 7.543 1.00 72.94 229 ASP A CA 1
ATOM 1554 C C . ASP A 1 229 ? -10.071 -13.473 7.669 1.00 72.94 229 ASP A C 1
ATOM 1556 O O . ASP A 1 229 ? -9.705 -12.462 7.082 1.00 72.94 229 ASP A O 1
ATOM 1560 N N . GLY A 1 230 ? -9.220 -14.253 8.344 1.00 80.38 230 GLY A N 1
ATOM 1561 C CA . GLY A 1 230 ? -7.773 -14.029 8.402 1.00 80.38 230 GLY A CA 1
ATOM 1562 C C . GLY A 1 230 ? -7.343 -12.833 9.254 1.00 80.38 230 GLY A C 1
ATOM 1563 O O . GLY A 1 230 ? -6.159 -12.487 9.233 1.00 80.38 230 GLY A O 1
ATOM 1564 N N . ALA A 1 231 ? -8.278 -12.231 9.994 1.00 86.94 231 ALA A N 1
ATOM 1565 C CA . ALA A 1 231 ? -8.038 -11.068 10.830 1.00 86.94 231 ALA A CA 1
ATOM 1566 C C . ALA A 1 231 ? -7.010 -11.369 11.927 1.00 86.94 231 ALA A C 1
ATOM 1568 O O . ALA A 1 231 ? -7.026 -12.430 12.556 1.00 86.94 231 ALA A O 1
ATOM 1569 N N . ARG A 1 232 ? -6.094 -10.428 12.154 1.00 89.75 232 ARG A N 1
ATOM 1570 C CA . ARG A 1 232 ? -5.071 -10.511 13.195 1.00 89.75 232 ARG A CA 1
ATOM 1571 C C . ARG A 1 232 ? -4.984 -9.196 13.965 1.00 89.75 232 ARG A C 1
ATOM 1573 O O . ARG A 1 232 ? -4.962 -8.138 13.326 1.00 89.75 232 ARG A O 1
ATOM 1580 N N . PRO A 1 233 ? -4.863 -9.252 15.301 1.00 89.94 233 PRO A N 1
ATOM 1581 C CA . PRO A 1 233 ? -4.582 -8.074 16.108 1.00 89.94 233 PRO A CA 1
ATOM 1582 C C . PRO A 1 233 ? -3.195 -7.517 15.763 1.00 89.94 233 PRO A C 1
ATOM 1584 O O . PRO A 1 233 ? -2.240 -8.274 15.557 1.00 89.94 233 PRO A O 1
ATOM 1587 N N . ALA A 1 234 ? -3.081 -6.194 15.681 1.00 89.06 234 ALA A N 1
ATOM 1588 C CA . ALA A 1 234 ? -1.839 -5.506 15.329 1.00 89.06 234 ALA A CA 1
ATOM 1589 C C . ALA A 1 234 ? -1.515 -4.335 16.271 1.00 89.06 234 ALA A C 1
ATOM 1591 O O . ALA A 1 234 ? -0.377 -4.205 16.721 1.00 89.06 234 ALA A O 1
ATOM 1592 N N . GLY A 1 235 ? -2.515 -3.549 16.655 1.00 82.75 235 GLY A N 1
ATOM 1593 C CA . GLY A 1 235 ? -2.407 -2.485 17.655 1.00 82.75 235 GLY A CA 1
ATOM 1594 C C . GLY A 1 235 ? -3.543 -2.659 18.644 1.00 82.75 235 GLY A C 1
ATOM 1595 O O . GLY A 1 235 ? -4.679 -2.728 18.196 1.00 82.75 235 GLY A O 1
ATOM 1596 N N . GLY A 1 236 ? -3.226 -2.822 19.931 1.00 84.56 236 GLY A N 1
ATOM 1597 C CA . GLY A 1 236 ? -4.211 -3.141 20.969 1.00 84.56 236 GLY A CA 1
ATOM 1598 C C . GLY A 1 236 ? -5.208 -2.013 21.237 1.00 84.56 236 GLY A C 1
ATOM 1599 O O . GLY A 1 236 ? -5.106 -0.925 20.669 1.00 84.56 236 GLY A O 1
ATOM 1600 N N . GLY A 1 237 ? -6.158 -2.271 22.131 1.00 90.94 237 GLY A N 1
ATOM 1601 C CA . GLY A 1 237 ? -7.203 -1.324 22.506 1.00 90.94 237 GLY A CA 1
ATOM 1602 C C . GLY A 1 237 ? -8.451 -1.385 21.624 1.00 90.94 237 GLY A C 1
ATOM 1603 O O . GLY A 1 237 ? -8.595 -2.224 20.731 1.00 90.94 237 GLY A O 1
ATOM 1604 N N . ARG A 1 238 ? -9.394 -0.481 21.907 1.00 95.06 238 ARG A N 1
ATOM 1605 C CA . ARG A 1 238 ? -10.712 -0.426 21.268 1.00 95.06 238 ARG A CA 1
ATOM 1606 C C . ARG A 1 238 ? -11.027 0.972 20.782 1.00 95.06 238 ARG A C 1
ATOM 1608 O O . ARG A 1 238 ? -10.777 1.943 21.490 1.00 95.06 238 ARG A O 1
ATOM 1615 N N . GLY A 1 239 ? -11.636 1.053 19.610 1.00 95.06 239 GLY A N 1
ATOM 1616 C CA . GLY A 1 239 ? -12.053 2.322 19.038 1.00 95.06 239 GLY A CA 1
ATOM 1617 C C . GLY A 1 239 ? -13.208 2.138 18.077 1.00 95.06 239 GLY A C 1
ATOM 1618 O O . GLY A 1 239 ? -13.349 1.094 17.440 1.00 95.06 239 GLY A O 1
ATOM 1619 N N . ALA A 1 240 ? -14.078 3.139 18.033 1.00 96.50 240 ALA A N 1
ATOM 1620 C CA . ALA A 1 240 ? -15.307 3.099 17.266 1.00 96.50 240 ALA A CA 1
ATOM 1621 C C . ALA A 1 240 ? -15.455 4.370 16.442 1.00 96.50 240 ALA A C 1
ATOM 1623 O O . ALA A 1 240 ? -15.180 5.466 16.929 1.00 96.50 240 ALA A O 1
ATOM 1624 N N . GLY A 1 241 ? -15.916 4.220 15.207 1.00 95.94 241 GLY A N 1
ATOM 1625 C CA . GLY A 1 241 ? -16.100 5.347 14.308 1.00 95.94 241 GLY A CA 1
ATOM 1626 C C . GLY A 1 241 ? -16.736 4.943 12.984 1.00 95.94 241 GLY A C 1
ATOM 1627 O O . GLY A 1 241 ? -16.882 3.748 12.704 1.00 95.94 241 GLY A O 1
ATOM 1628 N N . PRO A 1 242 ? -17.133 5.926 12.162 1.00 96.69 242 PRO A N 1
ATOM 1629 C CA . PRO A 1 242 ? -17.599 5.666 10.810 1.00 96.69 242 PRO A CA 1
ATOM 1630 C C . PRO A 1 242 ? -16.443 5.159 9.946 1.00 96.69 242 PRO A C 1
ATOM 1632 O O . PRO A 1 242 ? -15.327 5.681 10.011 1.00 96.69 242 PRO A O 1
ATOM 1635 N N . VAL A 1 243 ? -16.717 4.160 9.113 1.00 97.12 243 VAL A N 1
ATOM 1636 C CA . VAL A 1 243 ? -15.754 3.642 8.143 1.00 97.12 243 VAL A CA 1
ATOM 1637 C C . VAL A 1 243 ? -15.433 4.708 7.103 1.00 97.12 243 VAL A C 1
ATOM 1639 O O . VAL A 1 243 ? -16.330 5.283 6.487 1.00 97.12 243 VAL A O 1
ATOM 1642 N N . HIS A 1 244 ? -14.146 4.919 6.857 1.00 96.44 244 HIS A N 1
ATOM 1643 C CA . HIS A 1 244 ? -13.640 5.673 5.719 1.00 96.44 244 HIS A CA 1
ATOM 1644 C C . HIS A 1 244 ? -12.819 4.752 4.822 1.00 96.44 244 HIS A C 1
ATOM 1646 O O . HIS A 1 244 ? -11.914 4.061 5.292 1.00 96.44 244 HIS A O 1
ATOM 1652 N N . SER A 1 245 ? -13.101 4.770 3.522 1.00 93.00 245 SER A N 1
ATOM 1653 C CA . SER A 1 245 ? -12.271 4.118 2.510 1.00 93.00 245 SER A CA 1
ATOM 1654 C C . SER A 1 245 ? -12.238 4.986 1.258 1.00 93.00 245 SER A C 1
ATOM 1656 O O . SER A 1 245 ? -13.293 5.361 0.749 1.00 93.00 245 SER A O 1
ATOM 1658 N N . GLY A 1 246 ? -11.052 5.298 0.745 1.00 85.75 246 GLY A N 1
ATOM 1659 C CA . GLY A 1 246 ? -10.909 6.144 -0.435 1.00 85.75 246 GLY A CA 1
ATOM 1660 C C . GLY A 1 246 ? -9.571 6.881 -0.474 1.00 85.75 246 GLY A C 1
ATOM 1661 O O . GLY A 1 246 ? -8.753 6.714 0.432 1.00 85.75 246 GLY A O 1
ATOM 1662 N N . PRO A 1 247 ? -9.323 7.664 -1.537 1.00 79.69 247 PRO A N 1
ATOM 1663 C CA . PRO A 1 247 ? -8.102 8.455 -1.685 1.00 79.69 247 PRO A CA 1
ATOM 1664 C C . PRO A 1 247 ? -8.101 9.737 -0.839 1.00 79.69 247 PRO A C 1
ATOM 1666 O O . PRO A 1 247 ? -7.035 10.310 -0.625 1.00 79.69 247 PRO A O 1
ATOM 1669 N N . ASP A 1 248 ? -9.272 10.192 -0.390 1.00 87.19 248 ASP A N 1
ATOM 1670 C CA . ASP A 1 248 ? -9.418 11.427 0.375 1.00 87.19 248 ASP A CA 1
ATOM 1671 C C . ASP A 1 248 ? -8.904 11.271 1.808 1.00 87.19 248 ASP A C 1
ATOM 1673 O O . ASP A 1 248 ? -8.882 10.170 2.370 1.00 87.19 248 ASP A O 1
ATOM 1677 N N . ALA A 1 249 ? -8.517 12.395 2.415 1.00 88.75 249 ALA A N 1
ATOM 1678 C CA . ALA A 1 249 ? -8.063 12.415 3.798 1.00 88.75 249 ALA A CA 1
ATOM 1679 C C . ALA A 1 249 ? -9.177 11.900 4.735 1.00 88.75 249 ALA A C 1
ATOM 1681 O O . ALA A 1 249 ? -10.310 12.384 4.651 1.00 88.75 249 ALA A O 1
ATOM 1682 N N . PRO A 1 250 ? -8.883 10.934 5.624 1.00 93.75 250 PRO A N 1
ATOM 1683 C CA . PRO A 1 250 ? -9.875 10.407 6.549 1.00 93.75 250 PRO A CA 1
ATOM 1684 C C . PRO A 1 250 ? -10.320 11.491 7.541 1.00 93.75 250 PRO A C 1
ATOM 1686 O O . PRO A 1 250 ? -9.468 12.186 8.106 1.00 93.75 250 PRO A O 1
ATOM 1689 N N . PRO A 1 251 ? -11.631 11.625 7.806 1.00 93.69 251 PRO A N 1
ATOM 1690 C CA . PRO A 1 251 ? -12.122 12.495 8.865 1.00 93.69 251 PRO A CA 1
ATOM 1691 C C . PRO A 1 251 ? -11.559 12.089 10.239 1.00 93.69 251 PRO A C 1
ATOM 1693 O O . PRO A 1 251 ? -11.380 10.891 10.494 1.00 93.69 251 PRO A O 1
ATOM 1696 N N . PRO A 1 252 ? -11.325 13.044 11.157 1.00 94.94 252 PRO A N 1
ATOM 1697 C CA . PRO A 1 252 ? -10.959 12.727 12.534 1.00 94.94 252 PRO A CA 1
ATOM 1698 C C . PRO A 1 252 ? -12.000 11.820 13.205 1.00 94.94 252 PRO A C 1
ATOM 1700 O O . PRO A 1 252 ? -13.202 12.008 13.028 1.00 94.94 252 PRO A O 1
ATOM 1703 N N . GLY A 1 253 ? -11.542 10.830 13.970 1.00 95.56 253 GLY A N 1
ATOM 1704 C CA . GLY A 1 253 ? -12.389 9.847 14.649 1.00 95.56 253 GLY A CA 1
ATOM 1705 C C . GLY A 1 253 ? -12.991 8.774 13.734 1.00 95.56 253 GLY A C 1
ATOM 1706 O O . GLY A 1 253 ? -13.824 7.992 14.184 1.00 95.56 253 GLY A O 1
ATOM 1707 N N . SER A 1 254 ? -12.597 8.709 12.460 1.00 96.94 254 SER A N 1
ATOM 1708 C CA . SER A 1 254 ? -13.027 7.637 11.554 1.00 96.94 254 SER A CA 1
ATOM 1709 C C . SER A 1 254 ? -12.225 6.348 11.751 1.00 96.94 254 SER A C 1
ATOM 1711 O O . SER A 1 254 ? -11.107 6.352 12.280 1.00 96.94 254 SER A O 1
ATOM 1713 N N . VAL A 1 255 ? -12.803 5.233 11.305 1.00 97.81 255 VAL A N 1
ATOM 1714 C CA . VAL A 1 255 ? -12.103 3.956 11.157 1.00 97.81 255 VAL A CA 1
ATOM 1715 C C . VAL A 1 255 ? -11.636 3.837 9.714 1.00 97.81 255 VAL A C 1
ATOM 1717 O O . VAL A 1 255 ? -12.445 3.712 8.796 1.00 97.81 255 VAL A O 1
ATOM 1720 N N . LEU A 1 256 ? -10.324 3.874 9.503 1.00 97.19 256 LEU A N 1
ATOM 1721 C CA . LEU A 1 256 ? -9.748 3.782 8.168 1.00 97.19 256 LEU A CA 1
ATOM 1722 C C . LEU A 1 256 ? -9.699 2.320 7.715 1.00 97.19 256 LEU A C 1
ATOM 1724 O O . LEU A 1 256 ? -9.016 1.502 8.331 1.00 97.19 256 LEU A O 1
ATOM 1728 N N . VAL A 1 257 ? -10.377 2.001 6.612 1.00 96.69 257 VAL A N 1
ATOM 1729 C CA . VAL A 1 257 ? -10.359 0.670 5.993 1.00 96.69 257 VAL A CA 1
ATOM 1730 C C . VAL A 1 257 ? -9.584 0.735 4.680 1.00 96.69 257 VAL A C 1
ATOM 1732 O O . VAL A 1 257 ? -9.934 1.478 3.762 1.00 96.69 257 VAL A O 1
ATOM 1735 N N . VAL A 1 258 ? -8.504 -0.042 4.583 1.00 94.25 258 VAL A N 1
ATOM 1736 C CA . VAL A 1 258 ? -7.590 -0.044 3.431 1.00 94.25 258 VAL A CA 1
ATOM 1737 C C . VAL A 1 258 ? -7.256 -1.455 2.968 1.00 94.25 258 VAL A C 1
ATOM 1739 O O . VAL A 1 258 ? -7.349 -2.429 3.708 1.00 94.25 258 VAL A O 1
ATOM 1742 N N . ARG A 1 259 ? -6.798 -1.589 1.722 1.00 89.62 259 ARG A N 1
ATOM 1743 C CA . ARG A 1 259 ? -6.301 -2.878 1.222 1.00 89.62 259 ARG A CA 1
ATOM 1744 C C . ARG A 1 259 ? -4.933 -3.229 1.804 1.00 89.62 259 ARG A C 1
ATOM 1746 O O . ARG A 1 259 ? -4.714 -4.354 2.241 1.00 89.62 259 ARG A O 1
ATOM 1753 N N . THR A 1 260 ? -4.011 -2.271 1.791 1.00 88.25 260 THR A N 1
ATOM 1754 C CA . THR A 1 260 ? -2.635 -2.408 2.282 1.00 88.25 260 THR A CA 1
ATOM 1755 C C . THR A 1 260 ? -2.273 -1.216 3.158 1.00 88.25 260 THR A C 1
ATOM 1757 O O . THR A 1 260 ? -2.708 -0.089 2.925 1.00 88.25 260 THR A O 1
ATOM 1760 N N . LEU A 1 261 ? -1.416 -1.461 4.146 1.00 88.12 261 LEU A N 1
ATOM 1761 C CA . LEU A 1 261 ? -0.845 -0.429 5.006 1.00 88.12 261 LEU A CA 1
ATOM 1762 C C . LEU A 1 261 ? 0.248 0.365 4.265 1.00 88.12 261 LEU A C 1
ATOM 1764 O O . LEU A 1 261 ? 1.441 0.085 4.395 1.00 88.12 261 LEU A O 1
ATOM 1768 N N . ALA A 1 262 ? -0.164 1.329 3.439 1.00 84.75 262 ALA A N 1
ATOM 1769 C CA . ALA A 1 262 ? 0.752 2.171 2.676 1.00 84.75 262 ALA A CA 1
ATOM 1770 C C . ALA A 1 262 ? 1.469 3.201 3.577 1.00 84.75 262 ALA A C 1
ATOM 1772 O O . ALA A 1 262 ? 0.826 3.793 4.441 1.00 84.75 262 ALA A O 1
ATOM 1773 N N . PRO A 1 263 ? 2.764 3.504 3.349 1.00 80.50 263 PRO A N 1
ATOM 1774 C CA . PRO A 1 263 ? 3.515 4.448 4.186 1.00 80.50 263 PRO A CA 1
ATOM 1775 C C . PRO A 1 263 ? 2.891 5.846 4.301 1.00 80.50 263 PRO A C 1
ATOM 1777 O O . PRO A 1 263 ? 2.978 6.470 5.352 1.00 80.50 263 PRO A O 1
ATOM 1780 N N . ALA A 1 264 ? 2.222 6.327 3.247 1.00 81.62 264 ALA A N 1
ATOM 1781 C CA . ALA A 1 264 ? 1.573 7.641 3.234 1.00 81.62 264 ALA A CA 1
ATOM 1782 C C . ALA A 1 264 ? 0.471 7.794 4.300 1.00 81.62 264 ALA A C 1
ATOM 1784 O O . ALA A 1 264 ? 0.156 8.911 4.696 1.00 81.62 264 ALA A O 1
ATOM 1785 N N . LEU A 1 265 ? -0.083 6.683 4.798 1.00 88.69 265 LEU A N 1
ATOM 1786 C CA . LEU A 1 265 ? -1.129 6.688 5.820 1.00 88.69 265 LEU A CA 1
ATOM 1787 C C . LEU A 1 265 ? -0.616 7.095 7.209 1.00 88.69 265 LEU A C 1
ATOM 1789 O O . LEU A 1 265 ? -1.424 7.432 8.070 1.00 88.69 265 LEU A O 1
ATOM 1793 N N . ALA A 1 266 ? 0.705 7.095 7.433 1.00 87.69 266 ALA A N 1
ATOM 1794 C CA . ALA A 1 266 ? 1.308 7.419 8.728 1.00 87.69 266 ALA A CA 1
ATOM 1795 C C . ALA A 1 266 ? 0.875 8.796 9.255 1.00 87.69 266 ALA A C 1
ATOM 1797 O O . ALA A 1 266 ? 0.623 8.946 10.447 1.00 87.69 266 ALA A O 1
ATOM 1798 N N . ALA A 1 267 ? 0.714 9.775 8.359 1.00 89.19 267 ALA A N 1
ATOM 1799 C CA . ALA A 1 267 ? 0.294 11.133 8.705 1.00 89.19 267 ALA A CA 1
ATOM 1800 C C . ALA A 1 267 ? -1.134 11.211 9.275 1.00 89.19 267 ALA A C 1
ATOM 1802 O O . ALA A 1 267 ? -1.467 12.181 9.950 1.00 89.19 267 ALA A O 1
ATOM 1803 N N . HIS A 1 268 ? -1.973 10.207 9.011 1.00 92.94 268 HIS A N 1
ATOM 1804 C CA . HIS A 1 268 ? -3.368 10.185 9.446 1.00 92.94 268 HIS A CA 1
ATOM 1805 C C . HIS A 1 268 ? -3.579 9.419 10.751 1.00 92.94 268 HIS A C 1
ATOM 1807 O O . HIS A 1 268 ? -4.588 9.641 11.409 1.00 92.94 268 HIS A O 1
ATOM 1813 N N . LEU A 1 269 ? -2.642 8.550 11.152 1.00 93.12 269 LEU A N 1
ATOM 1814 C CA . LEU A 1 269 ? -2.791 7.693 12.335 1.00 93.12 269 LEU A CA 1
ATOM 1815 C C . LEU A 1 269 ? -3.240 8.445 13.602 1.00 93.12 269 LEU A C 1
ATOM 1817 O O . LEU A 1 269 ? -4.184 7.968 14.228 1.00 93.12 269 LEU A O 1
ATOM 1821 N N . PRO A 1 270 ? -2.675 9.619 13.960 1.00 93.25 270 PRO A N 1
ATOM 1822 C CA . PRO A 1 270 ? -3.044 10.303 15.202 1.00 93.25 270 PRO A CA 1
ATOM 1823 C C . PRO A 1 270 ? -4.512 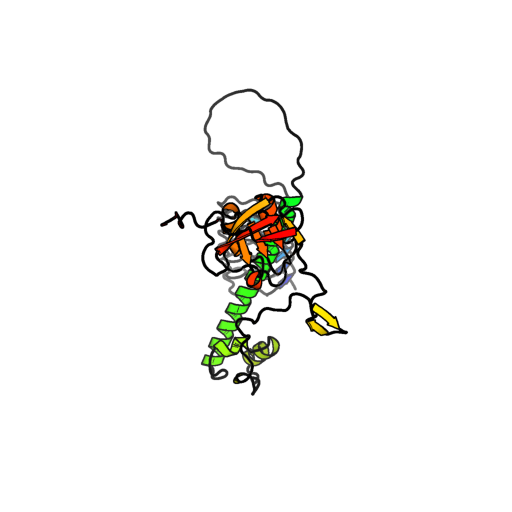10.741 15.281 1.00 93.25 270 PRO A C 1
ATOM 1825 O O . PRO A 1 270 ? -5.005 11.014 16.369 1.00 93.25 270 PRO A O 1
ATOM 1828 N N . SER A 1 271 ? -5.206 10.852 14.143 1.00 94.00 271 SER A N 1
ATOM 1829 C CA . SER A 1 271 ? -6.601 11.293 14.089 1.00 94.00 271 SER A CA 1
ATOM 1830 C C . SER A 1 271 ? -7.605 10.148 13.956 1.00 94.00 271 SER A C 1
ATOM 1832 O O . SER A 1 271 ? -8.800 10.419 13.898 1.00 94.00 271 SER A O 1
ATOM 1834 N N . LEU A 1 272 ? -7.165 8.892 13.837 1.00 97.19 272 LEU A N 1
ATOM 1835 C CA . LEU A 1 272 ? -8.057 7.757 13.584 1.00 97.19 272 LEU A CA 1
ATOM 1836 C C . LEU A 1 272 ? -8.610 7.166 14.882 1.00 97.19 272 LEU A C 1
ATOM 1838 O O . LEU A 1 272 ? -7.897 7.043 15.872 1.00 97.19 272 LEU A O 1
ATOM 1842 N N . ALA A 1 273 ? -9.865 6.717 14.840 1.00 96.88 273 ALA A N 1
ATOM 1843 C CA . ALA A 1 273 ? -10.442 5.881 15.894 1.00 96.88 273 ALA A CA 1
ATOM 1844 C C . ALA A 1 273 ? -10.046 4.404 15.741 1.00 96.88 273 ALA A C 1
ATOM 1846 O O . ALA A 1 273 ? -10.105 3.644 16.701 1.00 96.88 273 ALA A O 1
ATOM 1847 N N . GLY A 1 274 ? -9.642 3.981 14.542 1.00 96.88 274 GLY A N 1
ATOM 1848 C CA . GLY A 1 274 ? -9.162 2.629 14.289 1.00 96.88 274 GLY A CA 1
ATOM 1849 C C . GLY A 1 274 ? -8.640 2.451 12.868 1.00 96.88 274 GLY A C 1
ATOM 1850 O O . GLY A 1 274 ? -8.882 3.279 11.987 1.00 96.88 274 GLY A O 1
ATOM 1851 N N . LEU A 1 275 ? -7.924 1.353 12.645 1.00 97.19 275 LEU A N 1
ATOM 1852 C CA . LEU A 1 275 ? -7.313 1.013 11.364 1.00 97.19 275 LEU A CA 1
ATOM 1853 C C . LEU A 1 275 ? -7.550 -0.460 11.024 1.00 97.19 275 LEU A C 1
ATOM 1855 O O . LEU A 1 275 ? -7.230 -1.358 11.801 1.00 97.19 275 LEU A O 1
ATOM 1859 N N . VAL A 1 276 ? -8.078 -0.718 9.832 1.00 96.69 276 VAL A N 1
ATOM 1860 C CA . VAL A 1 276 ? -8.369 -2.065 9.340 1.00 96.69 276 VAL A CA 1
ATOM 1861 C C . VAL A 1 276 ? -7.732 -2.254 7.968 1.00 96.69 276 VAL A C 1
ATOM 1863 O O . VAL A 1 276 ? -7.948 -1.450 7.062 1.00 96.69 276 VAL A O 1
ATOM 1866 N N . ALA A 1 277 ? -6.952 -3.321 7.795 1.00 94.31 277 ALA A N 1
ATOM 1867 C CA . ALA A 1 277 ? -6.300 -3.630 6.524 1.00 94.31 277 ALA A CA 1
ATOM 1868 C C . ALA A 1 277 ? -6.622 -5.038 6.009 1.00 94.31 277 ALA A C 1
ATOM 1870 O O . ALA A 1 277 ? -6.505 -6.012 6.755 1.00 94.31 277 ALA A O 1
ATOM 1871 N N . GLU A 1 278 ? -6.934 -5.170 4.714 1.00 91.62 278 GLU A N 1
ATOM 1872 C CA . GLU A 1 278 ? -7.173 -6.484 4.087 1.00 91.62 278 GLU A CA 1
ATOM 1873 C C . GLU A 1 278 ? -5.925 -7.355 4.034 1.00 91.62 278 GLU A C 1
ATOM 1875 O O . GLU A 1 278 ? -5.980 -8.577 4.160 1.00 91.62 278 GLU A O 1
ATOM 1880 N N . THR A 1 279 ? -4.781 -6.713 3.834 1.00 86.62 279 THR A N 1
ATOM 1881 C CA . THR A 1 279 ? -3.479 -7.355 3.744 1.00 86.62 279 THR A CA 1
ATOM 1882 C C . THR A 1 279 ? -2.468 -6.575 4.567 1.00 86.62 279 THR A C 1
ATOM 1884 O O . THR A 1 279 ? -2.511 -5.348 4.674 1.00 86.62 279 THR A O 1
ATOM 1887 N N . GLY A 1 280 ? -1.541 -7.304 5.173 1.00 84.25 280 GLY A N 1
ATOM 1888 C CA . GLY A 1 280 ? -0.543 -6.729 6.057 1.00 84.25 280 GLY A CA 1
ATOM 1889 C C . GLY A 1 280 ? -0.064 -7.741 7.082 1.00 84.25 280 GLY A C 1
ATOM 1890 O O . GLY A 1 280 ? -0.513 -8.886 7.124 1.00 84.25 280 GLY A O 1
ATOM 1891 N N . SER A 1 281 ? 0.875 -7.301 7.908 1.00 86.12 281 SER A N 1
ATOM 1892 C CA . SER A 1 281 ? 1.403 -8.078 9.024 1.00 86.12 281 SER A CA 1
ATOM 1893 C C . SER A 1 281 ? 1.336 -7.232 10.293 1.00 86.12 281 SER A C 1
ATOM 1895 O O . SER A 1 281 ? 1.617 -6.032 10.208 1.00 86.12 281 SER A O 1
ATOM 1897 N N . PRO A 1 282 ? 1.039 -7.826 11.463 1.00 86.44 282 PRO A N 1
ATOM 1898 C CA . PRO A 1 282 ? 1.160 -7.144 12.752 1.00 86.44 282 PRO A CA 1
ATOM 1899 C C . PRO A 1 282 ? 2.559 -6.557 12.996 1.00 86.44 282 PRO A C 1
ATOM 1901 O O . PRO A 1 282 ? 2.701 -5.568 13.697 1.00 86.44 282 PRO A O 1
ATOM 1904 N N . LEU A 1 283 ? 3.590 -7.134 12.364 1.00 84.94 283 LEU A N 1
ATOM 1905 C CA . LEU A 1 283 ? 4.990 -6.692 12.450 1.00 84.94 283 LEU A CA 1
ATOM 1906 C C . LEU A 1 283 ? 5.380 -5.697 11.343 1.00 84.94 283 LEU A C 1
ATOM 1908 O O . LEU A 1 283 ? 6.560 -5.429 11.112 1.00 84.94 283 LEU A O 1
ATOM 1912 N N . SER A 1 284 ? 4.412 -5.210 10.567 1.00 85.88 284 SER A N 1
ATOM 1913 C CA . SER A 1 284 ? 4.678 -4.198 9.546 1.00 85.88 284 SER A CA 1
ATOM 1914 C C . SER A 1 284 ? 4.873 -2.826 10.192 1.00 85.88 284 SER A C 1
ATOM 1916 O O . SER A 1 284 ? 4.245 -2.514 11.193 1.00 85.88 284 SER A O 1
ATOM 1918 N N . HIS A 1 285 ? 5.732 -1.991 9.606 1.00 85.50 285 HIS A N 1
ATOM 1919 C CA . HIS A 1 285 ? 6.081 -0.685 10.172 1.00 85.50 285 HIS A CA 1
ATOM 1920 C C . HIS A 1 285 ? 4.868 0.183 10.519 1.00 85.50 285 HIS A C 1
ATOM 1922 O O . HIS A 1 285 ? 4.785 0.681 11.631 1.00 85.50 285 HIS A O 1
ATOM 1928 N N . LEU A 1 286 ? 3.888 0.300 9.618 1.00 88.75 286 LEU A N 1
ATOM 1929 C CA . LEU A 1 286 ? 2.695 1.095 9.903 1.00 88.75 286 LEU A CA 1
ATOM 1930 C C . LEU A 1 286 ? 1.823 0.472 11.008 1.00 88.75 286 LEU A C 1
ATOM 1932 O O . LEU A 1 286 ? 1.208 1.204 11.770 1.00 88.75 286 LEU A O 1
ATOM 1936 N N . ALA A 1 287 ? 1.790 -0.860 11.123 1.00 89.50 287 ALA A N 1
ATOM 1937 C CA . ALA A 1 287 ? 1.111 -1.538 12.228 1.00 89.50 287 ALA A CA 1
ATOM 1938 C C . ALA A 1 287 ? 1.812 -1.282 13.574 1.00 89.50 287 ALA A C 1
ATOM 1940 O O . ALA A 1 287 ? 1.140 -1.061 14.578 1.00 89.50 287 ALA A O 1
ATOM 1941 N N . ILE A 1 288 ? 3.149 -1.257 13.581 1.00 90.00 288 ILE A N 1
ATOM 1942 C CA . ILE A 1 288 ? 3.954 -0.901 14.757 1.00 90.00 288 ILE A CA 1
ATOM 1943 C C . ILE A 1 288 ? 3.702 0.560 15.145 1.00 90.00 288 ILE A C 1
ATOM 1945 O O . ILE A 1 288 ? 3.369 0.821 16.293 1.00 90.00 288 ILE A O 1
ATOM 1949 N N . LEU A 1 289 ? 3.750 1.492 14.187 1.00 90.81 289 LEU A N 1
ATOM 1950 C CA . LEU A 1 289 ? 3.452 2.906 14.436 1.00 90.81 289 LEU A CA 1
ATOM 1951 C C . LEU A 1 289 ? 2.032 3.114 14.972 1.00 90.81 289 LEU A C 1
ATOM 1953 O O . LEU A 1 289 ? 1.829 3.877 15.909 1.00 90.81 289 LEU A O 1
ATOM 1957 N N . ALA A 1 290 ? 1.038 2.428 14.404 1.00 92.00 290 ALA A N 1
ATOM 1958 C CA . ALA A 1 290 ? -0.336 2.510 14.887 1.00 92.00 290 ALA A CA 1
ATOM 1959 C C . ALA A 1 290 ? -0.447 2.015 16.340 1.00 92.00 290 ALA A C 1
ATOM 1961 O O . ALA A 1 290 ? -1.089 2.666 17.158 1.00 92.00 290 ALA A O 1
ATOM 1962 N N . ARG A 1 291 ? 0.249 0.923 16.688 1.00 90.75 291 ARG A N 1
ATOM 1963 C CA . ARG A 1 291 ? 0.348 0.424 18.067 1.00 90.75 291 ARG A CA 1
ATOM 1964 C C . ARG A 1 291 ? 1.024 1.431 19.006 1.00 90.75 291 ARG A C 1
ATOM 1966 O O . ARG A 1 291 ? 0.524 1.638 20.105 1.00 90.75 291 ARG A O 1
ATOM 1973 N N . GLU A 1 292 ? 2.134 2.039 18.594 1.00 91.69 292 GLU A N 1
ATOM 1974 C CA . GLU A 1 292 ? 2.859 3.053 19.379 1.00 91.69 292 GLU A CA 1
ATOM 1975 C C . GLU A 1 292 ? 2.010 4.307 19.632 1.00 91.69 292 GLU A C 1
ATOM 1977 O O . GLU A 1 292 ? 2.088 4.902 20.704 1.00 91.69 292 GLU A O 1
ATOM 1982 N N . LEU A 1 293 ? 1.158 4.671 18.671 1.00 90.88 293 LEU A N 1
ATOM 1983 C CA . LEU A 1 293 ? 0.216 5.788 18.769 1.00 90.88 293 LEU A CA 1
ATOM 1984 C C . LEU A 1 293 ? -1.108 5.419 19.461 1.00 90.88 293 LEU A C 1
ATOM 1986 O O . LEU A 1 293 ? -1.997 6.262 19.552 1.00 90.88 293 LEU A O 1
ATOM 1990 N N . GLY A 1 294 ? -1.262 4.179 19.937 1.00 91.31 294 GLY A N 1
ATOM 1991 C CA . GLY A 1 294 ? -2.474 3.723 20.622 1.00 91.31 294 GLY A CA 1
ATOM 1992 C C . GLY A 1 294 ? -3.703 3.591 19.717 1.00 91.31 294 GLY A C 1
ATOM 1993 O O . GLY A 1 294 ? -4.826 3.633 20.210 1.00 91.31 294 GLY A O 1
ATOM 1994 N N . VAL A 1 295 ? -3.509 3.441 18.404 1.00 96.69 295 VAL A N 1
ATOM 1995 C CA . VAL A 1 295 ? -4.590 3.267 17.427 1.00 96.69 295 VAL A CA 1
ATOM 1996 C C . VAL A 1 295 ? -4.971 1.780 17.337 1.00 96.69 295 VAL A C 1
ATOM 1998 O O . VAL A 1 295 ? -4.144 0.961 16.907 1.00 96.69 295 VAL A O 1
ATOM 2001 N N . PRO A 1 296 ? -6.225 1.408 17.659 1.00 97.12 296 PRO A N 1
ATOM 2002 C CA . PRO A 1 296 ? -6.722 0.042 17.507 1.00 97.12 296 PRO A CA 1
ATOM 2003 C C . PRO A 1 296 ? -6.571 -0.425 16.061 1.00 97.12 296 PRO A C 1
ATOM 2005 O O . PRO A 1 296 ? -7.091 0.208 15.139 1.00 97.12 296 PRO A O 1
ATOM 2008 N N . THR A 1 297 ? -5.835 -1.516 15.844 1.00 96.69 297 THR A N 1
ATOM 2009 C CA . THR A 1 297 ? -5.456 -1.946 14.493 1.00 96.69 297 THR A CA 1
ATOM 2010 C C . THR A 1 297 ? -5.676 -3.436 14.276 1.00 96.69 297 THR A C 1
ATOM 2012 O O . THR A 1 297 ? -5.149 -4.266 15.022 1.00 96.69 297 THR A O 1
ATOM 2015 N N . VAL A 1 298 ? -6.375 -3.770 13.188 1.00 96.31 298 VAL A N 1
ATOM 2016 C CA . VAL A 1 298 ? -6.609 -5.139 12.709 1.00 96.31 298 VAL A CA 1
ATOM 2017 C C . VAL A 1 298 ? -6.090 -5.277 11.281 1.00 96.31 298 VAL A C 1
ATOM 2019 O O . VAL A 1 298 ? -6.381 -4.461 10.410 1.00 96.31 298 VAL A O 1
ATOM 2022 N N . VAL A 1 299 ? -5.317 -6.324 11.009 1.00 94.62 299 VAL A N 1
ATOM 2023 C CA . VAL A 1 299 ? -4.730 -6.573 9.682 1.00 94.62 299 VAL A CA 1
ATOM 2024 C C . VAL A 1 299 ? -5.068 -7.967 9.184 1.00 94.62 299 VAL A C 1
ATOM 2026 O O . VAL A 1 299 ? -5.297 -8.879 9.972 1.00 94.62 299 VAL A O 1
ATOM 2029 N N . GLY A 1 300 ? -5.056 -8.155 7.868 1.00 89.62 300 GLY A N 1
ATOM 2030 C CA . GLY A 1 300 ? -5.381 -9.443 7.259 1.00 89.62 300 GLY A CA 1
ATOM 2031 C C . GLY A 1 300 ? -6.880 -9.732 7.186 1.00 89.62 300 GLY A C 1
ATOM 2032 O O . GLY A 1 300 ? -7.236 -10.858 6.852 1.00 89.62 300 GLY A O 1
ATOM 2033 N N . LEU A 1 301 ? -7.745 -8.748 7.483 1.00 91.25 301 LEU A N 1
ATOM 2034 C CA . LEU A 1 301 ? -9.199 -8.902 7.425 1.00 91.25 301 LEU A CA 1
ATOM 2035 C C . LEU A 1 301 ? -9.657 -8.962 5.965 1.00 91.25 301 LEU A C 1
ATOM 2037 O O . LEU A 1 301 ? -9.844 -7.946 5.300 1.00 91.25 301 LEU A O 1
ATOM 2041 N N . ARG A 1 302 ? -9.837 -10.165 5.440 1.00 86.62 302 ARG A N 1
ATOM 2042 C CA . ARG A 1 302 ? -10.156 -10.376 4.027 1.00 86.62 302 ARG A CA 1
ATOM 2043 C C . ARG A 1 302 ? -11.503 -9.770 3.657 1.00 86.62 302 ARG A C 1
ATOM 2045 O O . ARG A 1 302 ? -12.489 -9.938 4.378 1.00 86.62 302 ARG A O 1
ATOM 2052 N N . GLY A 1 303 ? -11.522 -9.100 2.506 1.00 86.25 303 GLY A N 1
ATOM 2053 C CA . GLY A 1 303 ? -12.704 -8.411 1.998 1.00 86.25 303 GLY A CA 1
ATOM 2054 C C . GLY A 1 303 ? -13.171 -7.284 2.916 1.00 86.25 303 GLY A C 1
ATOM 2055 O O . GLY A 1 303 ? -14.358 -6.987 2.921 1.00 86.25 303 GLY A O 1
ATOM 2056 N N . ALA A 1 304 ? -12.298 -6.692 3.741 1.00 89.62 304 ALA A N 1
ATOM 2057 C CA . ALA A 1 304 ? -12.680 -5.601 4.637 1.00 89.62 304 ALA A CA 1
ATOM 2058 C C . ALA A 1 304 ? -13.368 -4.455 3.886 1.00 89.62 304 ALA A C 1
ATOM 2060 O O . ALA A 1 304 ? -14.344 -3.918 4.393 1.00 89.62 304 ALA A O 1
ATOM 2061 N N . LEU A 1 305 ? -12.899 -4.121 2.679 1.00 90.56 305 LEU A N 1
ATOM 2062 C CA . LEU A 1 305 ? -13.489 -3.050 1.870 1.00 90.56 305 LEU A CA 1
ATOM 2063 C C . LEU A 1 305 ? -14.909 -3.389 1.394 1.00 90.56 305 LEU A C 1
ATOM 2065 O O . LEU A 1 305 ? -15.743 -2.497 1.288 1.00 90.56 305 LEU A O 1
ATOM 2069 N N . ASP A 1 306 ? -15.192 -4.670 1.152 1.00 89.56 306 ASP A N 1
ATOM 2070 C CA . ASP A 1 306 ? -16.515 -5.137 0.724 1.00 89.56 306 ASP A CA 1
ATOM 2071 C C . ASP A 1 306 ? -17.459 -5.345 1.925 1.00 89.56 306 ASP A C 1
ATOM 2073 O O . ASP A 1 306 ? -18.665 -5.128 1.833 1.00 89.56 306 ASP A O 1
ATOM 2077 N N . ARG A 1 307 ? -16.909 -5.766 3.072 1.00 89.38 307 ARG A N 1
ATOM 2078 C CA . ARG A 1 307 ? -17.648 -6.065 4.312 1.00 89.38 307 ARG A CA 1
ATOM 2079 C C . ARG A 1 307 ? -17.999 -4.822 5.121 1.00 89.38 307 ARG A C 1
ATOM 2081 O O . ARG A 1 307 ? -18.940 -4.877 5.909 1.00 89.38 307 ARG A O 1
ATOM 2088 N N . LEU A 1 308 ? -17.226 -3.746 4.976 1.00 92.19 308 LEU A N 1
ATOM 2089 C CA . LEU A 1 308 ? -17.336 -2.523 5.767 1.00 92.19 308 LEU A CA 1
ATOM 2090 C C . LEU A 1 308 ? -17.558 -1.326 4.825 1.00 92.19 308 LEU A C 1
ATOM 2092 O O . LEU A 1 308 ? -16.598 -0.659 4.441 1.00 92.19 308 LEU A O 1
ATOM 2096 N N . PRO A 1 309 ? -18.811 -1.043 4.426 1.00 91.69 309 PRO A N 1
ATOM 2097 C CA . PRO A 1 309 ? -19.110 0.084 3.551 1.00 91.69 309 PRO A CA 1
ATOM 2098 C C . PRO A 1 309 ? -18.783 1.432 4.220 1.00 91.69 309 PRO A C 1
ATOM 2100 O O . PRO A 1 309 ? -19.020 1.573 5.428 1.00 91.69 309 PRO A O 1
ATOM 2103 N N . PRO A 1 310 ? -18.327 2.450 3.463 1.00 93.25 310 PRO A N 1
ATOM 2104 C CA . PRO A 1 310 ? -18.120 3.807 3.972 1.00 93.25 310 PRO A CA 1
ATOM 2105 C C . PRO A 1 310 ? -19.322 4.355 4.745 1.00 93.25 310 PRO A C 1
ATOM 2107 O O . PRO A 1 310 ? -20.470 4.160 4.354 1.00 93.25 310 PRO A O 1
ATOM 2110 N N . GLY A 1 311 ? -19.053 5.057 5.844 1.00 91.00 311 GLY A N 1
ATOM 2111 C CA . GLY A 1 311 ? -20.064 5.634 6.731 1.00 91.00 311 GLY A CA 1
ATOM 2112 C C . GLY A 1 311 ? -20.668 4.655 7.743 1.00 91.00 311 GLY A C 1
ATOM 2113 O O . GLY A 1 311 ? -21.311 5.100 8.691 1.00 91.00 311 GLY A O 1
ATOM 2114 N N . THR A 1 312 ? -20.433 3.346 7.609 1.00 92.75 312 THR A N 1
ATOM 2115 C CA . THR A 1 312 ? -20.890 2.358 8.599 1.00 92.75 312 THR A CA 1
ATOM 2116 C C . THR A 1 312 ? -20.150 2.573 9.914 1.00 92.75 312 THR A C 1
ATOM 2118 O O . THR A 1 312 ? -18.923 2.598 9.927 1.00 92.75 312 THR A O 1
ATOM 2121 N N . ALA A 1 313 ? -20.869 2.721 11.027 1.00 95.31 313 ALA A N 1
ATOM 2122 C CA . ALA A 1 313 ? -20.242 2.754 12.344 1.00 95.31 313 ALA A CA 1
ATOM 2123 C C . ALA A 1 313 ? -19.726 1.355 12.695 1.00 95.31 313 ALA A C 1
ATOM 2125 O O . ALA A 1 313 ? -20.485 0.387 12.652 1.00 95.31 313 ALA A O 1
ATOM 2126 N N . VAL A 1 314 ? -18.447 1.238 13.038 1.00 96.62 314 VAL A N 1
ATOM 2127 C CA . VAL A 1 314 ? -17.821 -0.044 13.385 1.00 96.62 314 VAL A CA 1
ATOM 2128 C C . VAL A 1 314 ? -17.011 0.097 14.663 1.00 96.62 314 VAL A C 1
ATOM 2130 O O . VAL A 1 314 ? -16.413 1.144 14.911 1.00 96.62 314 VAL A O 1
ATOM 2133 N N . LEU A 1 315 ? -16.989 -0.962 15.466 1.00 96.56 315 LEU A N 1
ATOM 2134 C CA . LEU A 1 315 ? -16.072 -1.144 16.580 1.00 96.56 315 LEU A CA 1
ATOM 2135 C C . LEU A 1 315 ? -14.886 -1.983 16.100 1.00 96.56 315 LEU A C 1
ATOM 2137 O O . LEU A 1 315 ? -15.063 -3.080 15.569 1.00 96.56 315 LEU A O 1
ATOM 2141 N N . VAL A 1 316 ? -13.679 -1.475 16.325 1.00 97.12 316 VAL A N 1
ATOM 2142 C CA . VAL A 1 316 ? -12.421 -2.188 16.108 1.00 97.12 316 VAL A CA 1
ATOM 2143 C C . VAL A 1 316 ? -11.866 -2.590 17.468 1.00 97.12 316 VAL A C 1
ATOM 2145 O O . VAL A 1 316 ? -11.568 -1.731 18.298 1.00 97.12 316 VAL A O 1
ATOM 2148 N N . ASP A 1 317 ? -11.724 -3.894 17.692 1.00 95.38 317 ASP A N 1
ATOM 2149 C CA . ASP A 1 317 ? -11.048 -4.468 18.852 1.00 95.38 317 ASP A CA 1
ATOM 2150 C C . ASP A 1 317 ? -9.679 -4.995 18.404 1.00 95.38 317 ASP A C 1
ATOM 2152 O O . ASP A 1 317 ? -9.534 -6.065 17.803 1.00 95.38 317 ASP A O 1
ATOM 2156 N N . GLY A 1 318 ? -8.665 -4.179 18.672 1.00 92.31 318 GLY A N 1
ATOM 2157 C CA . GLY A 1 318 ? -7.285 -4.427 18.300 1.00 92.31 318 GLY A CA 1
ATOM 2158 C C . GLY A 1 318 ? -6.574 -5.476 19.157 1.00 92.31 318 GLY A C 1
ATOM 2159 O O . GLY A 1 318 ? -5.503 -5.940 18.767 1.00 92.31 318 GLY A O 1
ATOM 2160 N N . ASP A 1 319 ? -7.165 -5.880 20.287 1.00 88.69 319 ASP A N 1
ATOM 2161 C CA . ASP A 1 319 ? -6.636 -6.922 21.174 1.00 88.69 319 ASP A CA 1
ATOM 2162 C C . ASP A 1 319 ? -7.036 -8.320 20.687 1.00 88.69 319 ASP A C 1
ATOM 2164 O O . ASP A 1 319 ? -6.223 -9.245 20.645 1.00 88.69 319 ASP A O 1
ATOM 2168 N N . THR A 1 320 ? -8.293 -8.470 20.271 1.00 90.56 320 THR A N 1
ATOM 2169 C CA . THR A 1 320 ? -8.868 -9.740 19.805 1.00 90.56 320 THR A CA 1
ATOM 2170 C C . THR A 1 320 ? -8.803 -9.915 18.291 1.00 90.56 320 THR A C 1
ATOM 2172 O O . THR A 1 320 ? -8.944 -11.034 17.798 1.00 90.56 320 THR A O 1
ATOM 2175 N N . GLY A 1 321 ? -8.588 -8.831 17.540 1.00 91.06 321 GLY A N 1
ATOM 2176 C CA . GLY A 1 321 ? -8.622 -8.842 16.079 1.00 91.06 321 GLY A CA 1
ATOM 2177 C C . GLY A 1 321 ? -10.038 -8.795 15.496 1.00 91.06 321 GLY A C 1
ATOM 2178 O O . GLY A 1 321 ? -10.214 -9.122 14.324 1.00 91.06 321 GLY A O 1
ATOM 2179 N N . ARG A 1 322 ? -11.050 -8.430 16.294 1.00 93.00 322 ARG A N 1
ATOM 2180 C CA . ARG A 1 322 ? -12.451 -8.379 15.857 1.00 93.00 322 ARG A CA 1
ATOM 2181 C C . ARG A 1 322 ? -12.819 -7.003 15.316 1.00 93.00 322 ARG A C 1
ATOM 2183 O O . ARG A 1 322 ? -12.401 -5.977 15.846 1.00 93.00 322 ARG A O 1
ATOM 2190 N N . VAL A 1 323 ? -13.641 -7.000 14.271 1.00 94.75 323 VAL A N 1
ATOM 2191 C CA . VAL A 1 323 ? -14.261 -5.792 13.721 1.00 94.75 323 VAL A CA 1
ATOM 2192 C C . VAL A 1 323 ? -15.750 -6.058 13.575 1.00 94.75 323 VAL A C 1
ATOM 2194 O O . VAL A 1 323 ? -16.147 -6.961 12.837 1.00 94.75 323 VAL A O 1
ATOM 2197 N N . GLU A 1 324 ? -16.563 -5.298 14.300 1.00 93.81 324 GLU A N 1
ATOM 2198 C CA . GLU A 1 324 ? -18.005 -5.522 14.402 1.00 93.81 324 GLU A CA 1
ATOM 2199 C C . GLU A 1 324 ? -18.769 -4.250 13.998 1.00 93.81 324 GLU A C 1
ATOM 2201 O O . GLU A 1 324 ? -18.432 -3.162 14.474 1.00 93.81 324 GLU A O 1
ATOM 2206 N N . PRO A 1 325 ? -19.791 -4.338 13.125 1.00 92.62 325 PRO A N 1
ATOM 2207 C CA . PRO A 1 325 ? -20.673 -3.211 12.857 1.00 92.62 325 PRO A CA 1
ATOM 2208 C C . PRO A 1 325 ? -21.436 -2.843 14.128 1.00 92.62 325 PRO A C 1
ATOM 2210 O O . PRO A 1 325 ? -21.997 -3.710 14.800 1.00 92.62 325 PRO A O 1
ATOM 2213 N N . LEU A 1 326 ? -21.490 -1.554 14.441 1.00 89.12 326 LEU A N 1
ATOM 2214 C CA . LEU A 1 326 ? -22.333 -1.051 15.513 1.00 89.12 326 LEU A CA 1
ATOM 2215 C C . LEU A 1 326 ? -23.776 -0.923 15.007 1.00 89.12 326 LEU A C 1
ATOM 2217 O O . LEU A 1 326 ? -23.989 -0.549 13.848 1.00 89.12 326 LEU A O 1
ATOM 2221 N N . PRO A 1 327 ? -24.778 -1.210 15.857 1.00 77.38 327 PRO A N 1
ATOM 2222 C CA . PRO A 1 327 ? -26.161 -0.956 15.499 1.00 77.38 327 PRO A CA 1
ATOM 2223 C C . PRO A 1 327 ? -26.318 0.525 15.157 1.00 77.38 327 PRO A C 1
ATOM 2225 O O . PRO A 1 327 ? -25.825 1.394 15.880 1.00 77.38 327 PRO A O 1
ATOM 2228 N N . ALA A 1 328 ? -26.991 0.810 14.040 1.00 63.66 328 ALA A N 1
ATOM 2229 C CA . ALA A 1 328 ? -27.323 2.178 13.677 1.00 63.66 328 ALA A CA 1
ATOM 2230 C C . ALA A 1 328 ? -28.082 2.810 14.849 1.00 63.66 328 ALA A C 1
ATOM 2232 O O . ALA A 1 328 ? -29.082 2.252 15.308 1.00 63.66 328 ALA A O 1
ATOM 2233 N N . ALA A 1 329 ? -27.597 3.950 15.346 1.00 56.88 329 ALA A N 1
ATOM 2234 C CA . ALA A 1 329 ? -28.346 4.710 16.333 1.00 56.88 329 ALA A CA 1
ATOM 2235 C C . ALA A 1 329 ? -29.753 4.966 15.760 1.00 56.88 329 ALA A C 1
ATOM 2237 O O . ALA A 1 329 ? -29.854 5.360 14.589 1.00 56.88 329 ALA A O 1
ATOM 2238 N N . PRO A 1 330 ? -30.833 4.711 16.524 1.00 44.59 330 PRO A N 1
ATOM 2239 C CA . PRO A 1 330 ? -32.171 5.044 16.066 1.00 44.59 330 PRO A CA 1
ATOM 2240 C C . PRO A 1 330 ? -32.170 6.524 15.690 1.00 44.59 330 PRO A C 1
ATOM 2242 O O . PRO A 1 330 ? -31.678 7.365 16.446 1.00 44.59 330 PRO A O 1
ATOM 2245 N N . ARG A 1 331 ? -32.649 6.834 14.483 1.00 41.75 331 ARG A N 1
ATOM 2246 C CA . ARG A 1 331 ? -32.768 8.217 14.028 1.00 41.75 331 ARG A CA 1
ATOM 2247 C C . ARG A 1 331 ? -33.678 8.934 15.022 1.00 41.75 331 ARG A C 1
ATOM 2249 O O . ARG A 1 331 ? -34.869 8.649 15.073 1.00 41.75 331 ARG A O 1
ATOM 2256 N N . ALA A 1 332 ? -33.115 9.828 15.830 1.00 45.00 332 ALA A N 1
ATOM 2257 C CA . ALA A 1 332 ? -33.899 10.776 16.604 1.00 45.00 332 ALA A CA 1
ATOM 2258 C C . ALA A 1 332 ? -34.654 11.652 15.591 1.00 45.00 332 ALA A C 1
ATOM 2260 O O . ALA A 1 332 ? -34.048 12.513 14.956 1.00 45.00 332 ALA A O 1
ATOM 2261 N N . GLY A 1 333 ? -35.928 11.340 15.340 1.00 43.19 333 GLY A N 1
ATOM 2262 C CA . GLY A 1 333 ? -36.707 12.014 14.299 1.00 43.19 333 GLY A CA 1
ATOM 2263 C C . GLY A 1 333 ? -38.010 11.355 13.837 1.00 43.19 333 GLY A C 1
ATOM 2264 O O . GLY A 1 333 ? -38.626 11.898 12.930 1.00 43.19 333 GLY A O 1
ATOM 2265 N N . GLU A 1 334 ? -38.467 10.247 14.424 1.00 40.38 334 GLU A N 1
ATOM 2266 C CA . GLU A 1 334 ? -39.867 9.803 14.280 1.00 40.38 334 GLU A CA 1
ATOM 2267 C C . GLU A 1 334 ? -40.592 9.972 15.622 1.00 40.38 334 GLU A C 1
ATOM 2269 O O . GLU A 1 334 ? -41.001 9.018 16.280 1.00 40.38 334 GLU A O 1
ATOM 2274 N N . GLU A 1 335 ? -40.716 11.227 16.063 1.00 42.94 335 GLU A N 1
ATOM 2275 C CA . GLU A 1 335 ? -41.768 11.598 17.006 1.00 42.94 335 GLU A CA 1
ATOM 2276 C C . GLU A 1 335 ? -43.114 11.484 16.282 1.00 42.94 335 GLU A C 1
ATOM 2278 O O . GLU A 1 335 ? -43.459 12.291 15.424 1.00 42.94 335 GLU A O 1
ATOM 2283 N N . SER A 1 336 ? -43.836 10.415 16.618 1.00 44.53 336 SER A N 1
ATOM 2284 C CA . SER A 1 336 ? -45.271 10.406 16.907 1.00 44.53 336 SER A CA 1
ATOM 2285 C C . SER A 1 336 ? -46.079 11.578 16.330 1.00 44.53 336 SER A C 1
ATOM 2287 O O . SER A 1 336 ? -46.257 12.600 16.993 1.00 44.53 336 SER A O 1
ATOM 2289 N N . VAL A 1 337 ? -46.705 11.368 15.172 1.00 44.47 337 VAL A N 1
ATOM 2290 C CA . VAL A 1 337 ? -47.983 12.023 14.869 1.00 44.47 337 VAL A CA 1
ATOM 2291 C C . VAL A 1 337 ? -49.041 10.929 14.836 1.00 44.47 337 VAL A C 1
ATOM 2293 O O . VAL A 1 337 ? -49.091 10.119 13.910 1.00 44.47 337 VAL A O 1
ATOM 2296 N N . ALA A 1 338 ? -49.787 10.877 15.938 1.00 41.91 338 ALA A N 1
ATOM 2297 C CA . ALA A 1 338 ? -51.057 10.178 16.068 1.00 41.91 338 ALA A CA 1
ATOM 2298 C C . ALA A 1 338 ? -52.150 10.886 15.255 1.00 41.91 338 ALA A C 1
ATOM 2300 O O . ALA A 1 338 ? -52.029 12.120 15.061 1.00 41.91 338 ALA A O 1
#

InterPro domains:
  IPR008279 PEP-utilising enzyme, mobile domain [PF00391] (251-321)
  IPR036637 Phosphohistidine domain superfamily [SSF52009] (245-323)
  IPR051549 Phosphoenolpyruvate Utilizing Enzyme [PTHR43615] (252-329)

pLDDT: mean 70.32, std 21.52, range [23.16, 97.81]

Sequence (338 aa):
TGPAPSSGPVSHLPVAATGPASSSGPASQLPLAATGSTPSSGPAPHLPVAATGPAPSSGPVSHLPVAATGPASSSGPASQLPLAATGSTPSSGAAPHLPLAATGSTPPSGAASSSGAASSGPASPGDVEGGGAGELAARELLRLRIRWVQELGARLAWTAGKRLAWRGALDRPELVRALRFDELAAALQGGALPAELERRPSPPRTAPLPAVFRLAGDRIVAEAAPPGDGARPAGGGRGAGPVHSGPDAPPPGSVLVVRTLAPALAAHLPSLAGLVAETGSPLSHLAILARELGVPTVVGLRGALDRLPPGTAVLVDGDTGRVEPLPAAPRAGEESVA